Protein AF-A0A7Y0TW09-F1 (afdb_monomer_lite)

Structure (mmCIF, N/CA/C/O backbone):
data_AF-A0A7Y0TW09-F1
#
_entry.id   AF-A0A7Y0TW09-F1
#
loop_
_atom_site.group_PDB
_atom_site.id
_atom_site.type_symbol
_atom_site.label_atom_id
_atom_site.label_alt_id
_atom_site.label_comp_id
_atom_site.label_asym_id
_atom_site.label_entity_id
_atom_site.label_seq_id
_atom_site.pdbx_PDB_ins_code
_atom_site.Cartn_x
_atom_site.Cartn_y
_atom_site.Cartn_z
_atom_site.occupancy
_atom_site.B_iso_or_equiv
_atom_site.auth_seq_id
_atom_site.auth_comp_id
_atom_site.auth_asym_id
_atom_site.auth_atom_id
_atom_site.pdbx_PDB_model_num
ATOM 1 N N . MET A 1 1 ? -24.106 -7.969 17.086 1.00 49.28 1 MET A N 1
ATOM 2 C CA . MET A 1 1 ? -24.224 -6.976 16.002 1.00 49.28 1 MET A CA 1
ATOM 3 C C . MET A 1 1 ? -24.997 -5.804 16.573 1.00 49.28 1 MET A C 1
ATOM 5 O O . MET A 1 1 ? -26.106 -6.026 17.045 1.00 49.28 1 MET A O 1
ATOM 9 N N . LEU A 1 2 ? -24.386 -4.623 16.645 1.00 52.84 2 LEU A N 1
ATOM 10 C CA . LEU A 1 2 ? -25.123 -3.392 16.942 1.00 52.84 2 LEU A CA 1
ATOM 11 C C . LEU A 1 2 ? -25.991 -3.046 15.721 1.00 52.84 2 LEU A C 1
ATOM 13 O O . LEU A 1 2 ? -25.614 -3.373 14.595 1.00 52.84 2 LEU A O 1
ATOM 17 N N . SER A 1 3 ? -27.160 -2.446 15.947 1.00 52.66 3 SER A N 1
ATOM 18 C CA . SER A 1 3 ? -28.027 -1.941 14.873 1.00 52.66 3 SER A CA 1
ATOM 19 C C . SER A 1 3 ? -27.279 -0.916 13.999 1.00 52.66 3 SER A C 1
ATOM 21 O O . SER A 1 3 ? -26.364 -0.268 14.510 1.00 52.66 3 SER A O 1
ATOM 23 N N . PRO A 1 4 ? -27.637 -0.752 12.709 1.00 52.81 4 PRO A N 1
ATOM 24 C CA . PRO A 1 4 ? -27.041 0.278 11.853 1.00 52.81 4 PRO A CA 1
ATOM 25 C C . PRO A 1 4 ? -27.193 1.670 12.487 1.00 52.81 4 PRO A C 1
ATOM 27 O O . PRO A 1 4 ? -28.296 2.019 12.916 1.00 52.81 4 PRO A O 1
ATOM 30 N N . SER A 1 5 ? -26.099 2.434 12.567 1.00 48.62 5 SER A N 1
ATOM 31 C CA . SER A 1 5 ? -26.102 3.784 13.139 1.00 48.62 5 SER A CA 1
ATOM 32 C C . SER A 1 5 ? -26.687 4.815 12.187 1.00 48.62 5 SER A C 1
ATOM 34 O O . SER A 1 5 ? -26.515 4.753 10.967 1.00 48.62 5 SER A O 1
ATOM 36 N N . SER A 1 6 ? -27.327 5.824 12.771 1.00 56.00 6 SER A N 1
ATOM 37 C CA . SER A 1 6 ? -27.447 7.135 12.139 1.00 56.00 6 SER A CA 1
ATOM 38 C C . SER A 1 6 ? -26.148 7.918 12.378 1.00 56.00 6 SER A C 1
ATOM 40 O O . SER A 1 6 ? -25.557 7.787 13.446 1.00 56.00 6 SER A O 1
ATOM 42 N N . PRO A 1 7 ? -25.703 8.786 11.452 1.00 51.41 7 PRO A N 1
ATOM 43 C CA . PRO A 1 7 ? -24.450 9.547 11.585 1.00 51.41 7 PRO A CA 1
ATOM 44 C C . PRO A 1 7 ? -24.389 10.500 12.798 1.00 51.41 7 PRO A C 1
ATOM 46 O O . PRO A 1 7 ? -23.369 11.133 13.016 1.00 51.41 7 PRO A O 1
ATOM 49 N N . GLN A 1 8 ? -25.463 10.615 13.588 1.00 55.97 8 GLN A N 1
ATOM 50 C CA . GLN A 1 8 ? -25.519 11.388 14.837 1.00 55.97 8 GLN A CA 1
ATOM 51 C C . GLN A 1 8 ? -25.345 10.529 16.099 1.00 55.97 8 GLN A C 1
ATOM 53 O O . GLN A 1 8 ? -25.363 11.065 17.207 1.00 55.97 8 GLN A O 1
ATOM 58 N N . ASP A 1 9 ? -25.201 9.211 15.958 1.00 76.06 9 ASP A N 1
ATOM 59 C CA . ASP A 1 9 ? -25.104 8.318 17.104 1.00 76.06 9 ASP A CA 1
ATOM 60 C C . ASP A 1 9 ? -23.695 8.379 17.708 1.00 76.06 9 ASP A C 1
ATOM 62 O O . ASP A 1 9 ? -22.678 8.185 17.033 1.00 76.06 9 ASP A O 1
ATOM 66 N N . SER A 1 10 ? -23.638 8.672 19.007 1.00 87.81 10 SER A N 1
ATOM 67 C CA . SER A 1 10 ? -22.388 8.731 19.758 1.00 87.81 10 SER A CA 1
ATOM 68 C C . SER A 1 10 ? -21.957 7.341 20.216 1.00 87.81 10 SER A C 1
ATOM 70 O O . SER A 1 10 ? -22.768 6.593 20.764 1.00 87.81 10 SER A O 1
ATOM 72 N N . LEU A 1 11 ? -20.670 7.035 20.088 1.00 92.00 11 LEU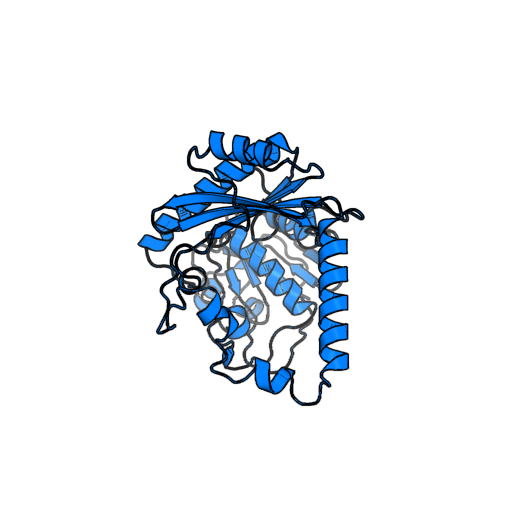 A N 1
ATOM 73 C CA . LEU A 1 11 ? -20.046 5.835 20.624 1.00 92.00 11 LEU A CA 1
ATOM 74 C C . LEU A 1 11 ? -19.258 6.187 21.891 1.00 92.00 11 LEU A C 1
ATOM 76 O O . LEU A 1 11 ? -18.238 6.881 21.846 1.00 92.00 11 LEU A O 1
ATOM 80 N N . ASP A 1 12 ? -19.756 5.722 23.035 1.00 93.12 12 ASP A N 1
ATOM 81 C CA . ASP A 1 12 ? -19.104 5.898 24.330 1.00 93.12 12 ASP A CA 1
ATOM 82 C C . ASP A 1 12 ? -18.015 4.844 24.587 1.00 93.12 12 ASP A C 1
ATOM 84 O O . ASP A 1 12 ? -17.809 3.904 23.815 1.00 93.12 12 ASP A O 1
ATOM 88 N N . LEU A 1 13 ? -17.279 5.016 25.689 1.00 92.69 13 LEU A N 1
ATOM 89 C CA . LEU A 1 13 ? -16.171 4.133 26.038 1.00 92.69 13 LEU A CA 1
ATOM 90 C C . LEU A 1 13 ? -16.629 2.686 26.252 1.00 92.69 13 LEU A C 1
ATOM 92 O O . LEU A 1 13 ? -15.949 1.765 25.799 1.00 92.69 13 LEU A O 1
ATOM 96 N N . GLU A 1 14 ? -17.742 2.475 26.956 1.00 92.12 14 GLU A N 1
ATOM 97 C CA . GLU A 1 14 ? -18.232 1.137 27.295 1.00 92.12 14 GLU A CA 1
ATOM 98 C C . GLU A 1 14 ? -18.629 0.365 26.032 1.00 92.12 14 GLU A C 1
ATOM 100 O O . GLU A 1 14 ? -18.216 -0.783 25.858 1.00 92.12 14 GLU A O 1
ATOM 105 N N . THR A 1 15 ? -19.324 1.027 25.104 1.00 91.06 15 THR A N 1
ATOM 106 C CA . THR A 1 15 ? -19.756 0.435 23.834 1.00 91.06 15 THR A CA 1
ATOM 107 C C . THR A 1 15 ? -18.590 0.240 22.867 1.00 91.06 15 THR A C 1
ATOM 109 O O . THR A 1 15 ? -18.558 -0.764 22.163 1.00 91.06 15 THR A O 1
ATOM 112 N N . ALA A 1 16 ? -17.607 1.147 22.837 1.00 91.88 16 ALA A N 1
ATOM 113 C CA . ALA A 1 16 ? -16.424 1.041 21.977 1.00 91.88 16 ALA A CA 1
ATOM 114 C C . ALA A 1 16 ? -15.446 -0.060 22.426 1.00 91.88 16 ALA A C 1
ATOM 116 O O . ALA A 1 16 ? -14.852 -0.760 21.602 1.00 91.88 16 ALA A O 1
ATOM 117 N N . SER A 1 17 ? -15.268 -0.219 23.742 1.00 91.62 17 SER A N 1
ATOM 118 C CA . SER A 1 17 ? -14.234 -1.064 24.355 1.00 91.62 17 SER A CA 1
ATOM 119 C C . SER A 1 17 ? -14.199 -2.536 23.910 1.00 91.62 17 SER A C 1
ATOM 121 O O . SER A 1 17 ? -13.093 -3.068 23.779 1.00 91.62 17 SER A O 1
ATOM 123 N N . PRO A 1 18 ? -15.310 -3.237 23.640 1.00 92.88 18 PRO A N 1
ATOM 124 C CA . PRO A 1 18 ? -15.242 -4.630 23.199 1.00 92.88 18 PRO A CA 1
ATOM 125 C C . PRO A 1 18 ? -14.874 -4.815 21.717 1.00 92.88 18 PRO A C 1
ATOM 127 O O . PRO A 1 18 ? -14.579 -5.942 21.324 1.00 92.88 18 PRO A O 1
ATOM 130 N N . PHE A 1 19 ? -14.868 -3.763 20.889 1.00 94.00 19 PHE A N 1
ATOM 131 C CA . PHE A 1 19 ? -14.740 -3.906 19.433 1.00 94.00 19 PHE A CA 1
ATOM 132 C C . PHE A 1 19 ? -13.385 -3.491 18.856 1.00 94.00 19 PHE A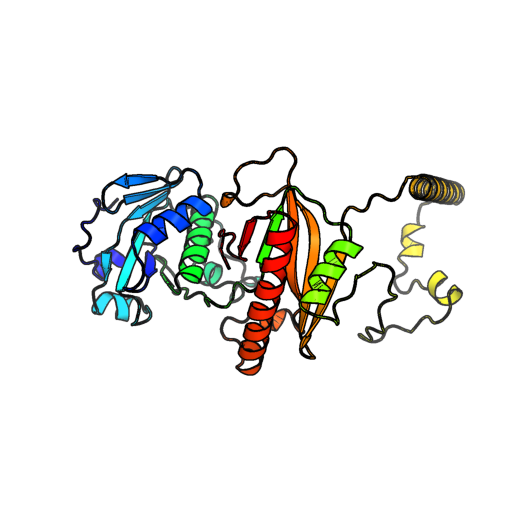 C 1
ATOM 134 O O . PHE A 1 19 ? -12.626 -2.712 19.432 1.00 94.00 19 PHE A O 1
ATOM 141 N N . HIS A 1 20 ? -13.100 -4.007 17.663 1.00 96.69 20 HIS A N 1
ATOM 142 C CA . HIS A 1 20 ? -12.100 -3.447 16.762 1.00 96.69 20 HIS A CA 1
ATOM 143 C C . HIS A 1 20 ? -12.673 -2.191 16.097 1.00 96.69 20 HIS A C 1
ATOM 145 O O . HIS A 1 20 ? -13.831 -2.193 15.689 1.00 96.69 20 HIS A O 1
ATOM 151 N N . LEU A 1 21 ? -11.886 -1.124 16.007 1.00 97.81 21 LEU A N 1
ATOM 152 C CA . LEU A 1 21 ? -12.297 0.175 15.488 1.00 97.81 21 LEU A CA 1
ATOM 153 C C . LEU A 1 21 ? -11.294 0.650 14.438 1.00 97.81 21 LEU A C 1
ATOM 155 O O . LEU A 1 21 ? -10.088 0.643 14.695 1.00 97.81 21 LEU A O 1
ATOM 159 N N . LEU A 1 22 ? -11.814 1.118 13.307 1.00 98.31 22 LEU A N 1
ATOM 160 C CA . LEU A 1 22 ? -11.131 2.037 12.402 1.00 98.31 22 LEU A CA 1
ATOM 161 C C . LEU A 1 22 ? -11.561 3.451 12.787 1.00 98.31 22 LEU A C 1
ATOM 163 O O . LEU A 1 22 ? -12.753 3.739 12.799 1.00 98.31 22 LEU A O 1
ATOM 167 N N . VAL A 1 23 ? -10.614 4.316 13.132 1.00 98.12 23 VAL A N 1
ATOM 168 C CA . VAL A 1 23 ? -10.892 5.676 13.601 1.00 98.12 23 VAL A CA 1
ATOM 169 C C . VAL A 1 23 ? -10.270 6.685 12.643 1.00 98.12 23 VAL A C 1
ATOM 171 O O . VAL A 1 23 ? -9.104 6.539 12.279 1.00 98.12 23 VAL A O 1
ATOM 174 N N . VAL A 1 24 ? -11.042 7.690 12.239 1.00 97.94 24 VAL A N 1
ATOM 175 C CA . VAL A 1 24 ? -10.687 8.674 11.206 1.00 97.94 24 VAL A CA 1
ATOM 176 C C . VAL A 1 24 ? -10.986 10.108 11.664 1.00 97.94 24 VAL A C 1
ATOM 178 O O . VAL A 1 24 ? -11.678 10.321 12.668 1.00 97.94 24 VAL A O 1
ATOM 181 N N . GLY A 1 25 ? -10.403 11.082 10.962 1.00 96.69 25 GLY A N 1
ATOM 182 C CA . GLY A 1 25 ? -10.652 12.509 11.170 1.00 96.69 25 GLY A CA 1
ATOM 183 C C . GLY A 1 25 ? -12.044 12.944 10.708 1.00 96.69 25 GLY A C 1
ATOM 184 O O . GLY A 1 25 ? -12.803 12.154 10.143 1.00 96.69 25 GLY A O 1
ATOM 185 N N . ASP A 1 26 ? -12.386 14.200 10.981 1.00 94.56 26 ASP A N 1
ATOM 186 C CA . ASP A 1 26 ? -13.637 14.839 10.553 1.00 94.56 26 ASP A CA 1
ATOM 187 C C . ASP A 1 26 ? -13.650 15.235 9.069 1.00 94.56 26 ASP A C 1
ATOM 189 O O . ASP A 1 26 ? -14.703 15.530 8.504 1.00 94.56 26 ASP A O 1
ATOM 193 N N . ASP A 1 27 ? -12.483 15.203 8.437 1.00 95.00 27 ASP A N 1
ATOM 194 C CA . ASP A 1 27 ? -12.258 15.437 7.019 1.00 95.00 27 ASP A CA 1
ATOM 195 C C . ASP A 1 27 ? -12.599 14.230 6.136 1.00 95.00 27 ASP A C 1
ATOM 197 O O . ASP A 1 27 ? -12.766 14.401 4.929 1.00 95.00 27 ASP A O 1
ATOM 201 N N . VAL A 1 28 ? -12.746 13.037 6.723 1.00 96.12 28 VAL A N 1
ATOM 202 C CA . VAL A 1 28 ? -13.009 11.794 5.988 1.00 96.12 28 VAL A CA 1
ATOM 203 C C . VAL A 1 28 ? -14.503 11.579 5.776 1.00 96.12 28 VAL A C 1
ATOM 205 O O . VAL A 1 28 ? -15.274 11.376 6.720 1.00 96.12 28 VAL A O 1
ATOM 208 N N . LEU A 1 29 ? -14.908 11.528 4.510 1.00 93.19 29 LEU A N 1
ATOM 209 C CA . LEU A 1 29 ? -16.286 11.258 4.122 1.00 93.19 29 LEU A CA 1
ATOM 210 C C . LEU A 1 29 ? -16.593 9.746 4.128 1.00 93.19 29 LEU A C 1
ATOM 212 O O . LEU A 1 29 ? -15.731 8.930 3.789 1.00 93.19 29 LEU A O 1
ATOM 216 N N . PRO A 1 30 ? -17.833 9.325 4.452 1.00 92.25 30 PRO A N 1
ATOM 217 C CA . PRO A 1 30 ? -18.228 7.915 4.383 1.00 92.25 30 PRO A CA 1
ATOM 218 C C . PRO A 1 30 ? -18.017 7.277 3.004 1.00 92.25 30 PRO A C 1
ATOM 220 O O . PRO A 1 30 ? -17.708 6.091 2.914 1.00 92.25 30 PRO A O 1
ATOM 223 N N . GLU A 1 31 ? -18.147 8.053 1.930 1.00 92.75 31 GLU A N 1
ATOM 224 C CA . GLU A 1 31 ? -17.915 7.592 0.562 1.00 92.75 31 GLU A CA 1
ATOM 225 C C . GLU A 1 31 ? -16.446 7.211 0.315 1.00 92.75 31 GLU A C 1
ATOM 227 O O . GLU A 1 31 ? -16.172 6.310 -0.475 1.00 92.75 31 GLU A O 1
ATOM 232 N N . GLU A 1 32 ? -15.490 7.838 1.006 1.00 95.38 32 GLU A N 1
ATOM 233 C CA . GLU A 1 32 ? -14.071 7.476 0.898 1.00 95.38 32 GLU A CA 1
ATOM 234 C C . GLU A 1 32 ? -13.802 6.096 1.508 1.00 95.38 32 GLU A C 1
ATOM 236 O O . GLU A 1 32 ? -13.029 5.314 0.954 1.00 95.38 32 GLU A O 1
ATOM 241 N N . ILE A 1 33 ? -14.496 5.753 2.599 1.00 96.50 33 ILE A N 1
ATOM 242 C CA . ILE A 1 33 ? -14.454 4.410 3.196 1.00 96.50 33 ILE A CA 1
ATOM 243 C C . ILE A 1 33 ? -14.972 3.371 2.201 1.00 96.50 33 ILE A C 1
ATOM 245 O O . ILE A 1 33 ? -14.349 2.320 2.045 1.00 96.50 33 ILE A O 1
ATOM 249 N N . ASP A 1 34 ? -16.066 3.676 1.501 1.00 95.12 34 ASP A N 1
ATOM 250 C CA . ASP A 1 34 ? -16.652 2.787 0.492 1.00 95.12 34 ASP A CA 1
ATOM 251 C C . ASP A 1 34 ? -15.696 2.570 -0.683 1.00 95.12 34 ASP A C 1
ATOM 253 O O . ASP A 1 34 ? -15.478 1.434 -1.105 1.00 95.12 34 ASP A O 1
ATOM 257 N N . ILE A 1 35 ? -15.080 3.647 -1.182 1.00 95.31 35 ILE A N 1
ATOM 258 C CA . ILE A 1 35 ? -14.122 3.592 -2.293 1.00 95.31 35 ILE A CA 1
ATOM 259 C C . ILE A 1 35 ? -12.905 2.743 -1.920 1.00 95.31 35 ILE A C 1
ATOM 261 O O . ILE A 1 35 ? -12.479 1.907 -2.717 1.00 95.31 35 ILE A O 1
ATOM 265 N N . LEU A 1 36 ? -12.337 2.932 -0.727 1.00 96.81 36 LEU A N 1
ATOM 266 C CA . LEU A 1 36 ? -11.177 2.155 -0.288 1.00 96.81 36 LEU A CA 1
ATOM 267 C C . LEU A 1 36 ? -11.551 0.689 -0.025 1.00 96.81 36 LEU A C 1
ATOM 269 O O . LEU A 1 36 ? -10.811 -0.213 -0.417 1.00 96.81 36 LEU A O 1
ATOM 273 N N . ALA A 1 37 ? -12.712 0.429 0.581 1.00 97.19 37 ALA A N 1
ATOM 274 C CA . ALA A 1 37 ? -13.189 -0.932 0.804 1.00 97.19 37 ALA A CA 1
ATOM 275 C C . ALA A 1 37 ? -13.401 -1.690 -0.515 1.00 97.19 37 ALA A C 1
ATOM 277 O O . ALA A 1 37 ? -12.978 -2.838 -0.609 1.00 97.19 37 ALA A O 1
ATOM 278 N N . ALA A 1 38 ? -13.960 -1.047 -1.545 1.00 95.88 38 ALA A N 1
ATOM 279 C CA . ALA A 1 38 ? -14.165 -1.648 -2.867 1.00 95.88 38 ALA A CA 1
ATOM 280 C C . ALA A 1 38 ? -12.863 -2.024 -3.585 1.00 95.88 38 ALA A C 1
ATOM 282 O O . ALA A 1 38 ? -12.854 -2.934 -4.411 1.00 95.88 38 ALA A O 1
ATOM 283 N N . GLN A 1 39 ? -11.755 -1.360 -3.259 1.00 96.12 39 GLN A N 1
ATOM 284 C CA . GLN A 1 39 ? -10.447 -1.667 -3.837 1.00 96.12 39 GLN A CA 1
ATOM 285 C C . GLN A 1 39 ? -9.738 -2.836 -3.145 1.00 96.12 39 GLN A C 1
ATOM 287 O O . GLN A 1 39 ? -8.984 -3.559 -3.793 1.00 96.12 39 GLN A O 1
ATOM 292 N N . ILE A 1 40 ? -9.997 -3.049 -1.851 1.00 96.44 40 ILE A N 1
ATOM 293 C CA . ILE A 1 40 ? -9.475 -4.207 -1.108 1.00 96.44 40 ILE A CA 1
ATOM 294 C C . ILE A 1 40 ? -10.372 -5.430 -1.338 1.00 96.44 40 ILE A C 1
ATOM 296 O O . ILE A 1 40 ? -9.884 -6.526 -1.605 1.00 96.44 40 ILE A O 1
ATOM 300 N N . TRP A 1 41 ? -11.688 -5.230 -1.259 1.00 96.50 41 TRP A N 1
ATOM 301 C CA . TRP A 1 41 ? -12.720 -6.247 -1.418 1.00 96.50 41 TRP A CA 1
ATOM 302 C C . TRP A 1 41 ? -13.675 -5.844 -2.552 1.00 96.50 41 TRP A C 1
ATOM 304 O O . TRP A 1 41 ? -14.647 -5.118 -2.314 1.00 96.50 41 TRP A O 1
ATOM 314 N N . PRO A 1 42 ? -13.449 -6.328 -3.789 1.00 93.56 42 PRO A N 1
ATOM 315 C CA . PRO A 1 42 ? -14.270 -5.979 -4.956 1.00 93.56 42 PRO A CA 1
ATOM 316 C C . PRO A 1 42 ? -15.766 -6.305 -4.820 1.00 93.56 42 PRO A C 1
ATOM 318 O O . PRO A 1 42 ? -16.601 -5.723 -5.505 1.00 93.56 42 PRO A O 1
ATOM 321 N N . GLN A 1 43 ? -16.108 -7.248 -3.942 1.00 92.81 43 GLN A N 1
ATOM 322 C CA . GLN A 1 43 ? -17.469 -7.659 -3.596 1.00 92.81 43 GLN A CA 1
ATOM 323 C C . GLN A 1 43 ? -18.117 -6.816 -2.489 1.00 92.81 43 GLN A C 1
ATOM 325 O O . GLN A 1 43 ? -19.259 -7.094 -2.118 1.00 92.81 43 GLN A O 1
ATOM 330 N N . SER A 1 44 ? -17.390 -5.854 -1.915 1.00 96.12 44 SER A N 1
ATOM 331 C CA . SER A 1 44 ? -17.922 -5.012 -0.849 1.00 96.12 44 SER A CA 1
ATOM 332 C C . SER A 1 44 ? -19.137 -4.230 -1.335 1.00 96.12 44 SER A C 1
ATOM 334 O O . SER A 1 44 ? -19.245 -3.834 -2.499 1.00 96.12 44 SER A O 1
ATOM 336 N N . ASN A 1 45 ? -20.100 -4.049 -0.440 1.00 94.50 45 ASN A N 1
ATOM 337 C CA . ASN A 1 45 ? -21.358 -3.416 -0.785 1.00 94.50 45 ASN A CA 1
ATOM 338 C C . ASN A 1 45 ? -21.984 -2.727 0.424 1.00 94.50 45 ASN A C 1
ATOM 340 O O . ASN A 1 45 ? -21.993 -3.243 1.546 1.00 94.50 45 ASN A O 1
ATOM 344 N N . ARG A 1 46 ? -22.592 -1.567 0.183 1.00 93.56 46 ARG A N 1
ATOM 345 C CA . ARG A 1 46 ? -23.354 -0.853 1.202 1.00 93.56 46 ARG A CA 1
ATOM 346 C C . ARG A 1 46 ? -24.709 -1.529 1.398 1.00 93.56 46 ARG A C 1
ATOM 348 O O . ARG A 1 46 ? -25.640 -1.344 0.618 1.00 93.56 46 ARG A O 1
ATOM 355 N N . ALA A 1 47 ? -24.815 -2.312 2.468 1.00 90.56 47 ALA A N 1
ATOM 356 C CA . ALA A 1 47 ? -26.026 -3.052 2.817 1.00 90.56 47 ALA A CA 1
ATOM 357 C C . ALA A 1 47 ? -27.095 -2.174 3.501 1.00 90.56 47 ALA A C 1
ATOM 359 O O . ALA A 1 47 ? -28.262 -2.559 3.569 1.00 90.56 47 ALA A O 1
ATOM 360 N N . GLY A 1 48 ? -26.723 -0.991 4.003 1.00 86.44 48 GLY A N 1
ATOM 361 C CA . GLY A 1 48 ? -27.661 -0.038 4.593 1.00 86.44 48 GLY A CA 1
ATOM 362 C C . GLY A 1 48 ? -27.013 1.273 5.037 1.00 86.44 48 GLY A C 1
ATOM 363 O O . GLY A 1 48 ? -25.814 1.504 4.844 1.00 86.44 48 GLY A O 1
ATOM 364 N N . LEU A 1 49 ? -27.820 2.141 5.658 1.00 85.31 49 LEU A N 1
ATOM 365 C CA . LEU A 1 49 ? -27.313 3.351 6.308 1.00 85.31 49 LEU A CA 1
ATOM 366 C C . LEU A 1 49 ? -26.320 2.951 7.396 1.00 85.31 49 LEU A C 1
ATOM 368 O O . LEU A 1 49 ? -26.632 2.136 8.259 1.00 85.31 49 LEU A O 1
ATOM 372 N N . GLY A 1 50 ? -25.106 3.475 7.285 1.00 87.38 50 GLY A N 1
ATOM 373 C CA . GLY A 1 50 ? -24.026 3.195 8.218 1.00 87.38 50 GLY A CA 1
ATOM 374 C C . GLY A 1 50 ? -23.599 1.727 8.333 1.00 87.38 50 GLY A C 1
ATOM 375 O O . GLY A 1 50 ? -22.958 1.371 9.314 1.00 87.38 50 GLY A O 1
ATOM 376 N N . LEU A 1 51 ? -23.945 0.871 7.362 1.00 94.12 51 LEU A N 1
ATOM 377 C CA . LEU A 1 51 ? -23.533 -0.534 7.308 1.00 94.12 51 LEU A CA 1
ATOM 378 C C . LEU A 1 51 ? -22.898 -0.840 5.949 1.00 94.12 51 LEU A C 1
ATOM 380 O O . LEU A 1 51 ? -23.581 -0.854 4.920 1.00 94.12 51 LEU A O 1
ATOM 384 N N . LEU A 1 52 ? -21.600 -1.121 5.973 1.00 96.50 52 LEU A N 1
ATOM 385 C CA . LEU A 1 52 ? -20.813 -1.541 4.820 1.00 96.50 52 LEU A CA 1
ATOM 386 C C . LEU A 1 52 ? -20.392 -2.999 5.015 1.00 96.50 52 LEU A C 1
ATOM 388 O O . LEU A 1 52 ? -19.714 -3.331 5.985 1.00 96.50 52 LEU A O 1
ATOM 392 N N . GLU A 1 53 ? -20.804 -3.875 4.107 1.00 97.44 53 GLU A N 1
ATOM 393 C CA . GLU A 1 53 ? -20.278 -5.236 4.031 1.00 97.44 53 GLU A CA 1
ATOM 394 C C . GLU A 1 53 ? -18.952 -5.193 3.279 1.00 97.44 53 GLU A C 1
ATOM 396 O O . GLU A 1 53 ? -18.908 -4.747 2.136 1.00 97.44 53 GLU A O 1
ATOM 401 N N . LEU A 1 54 ? -17.871 -5.627 3.929 1.00 97.12 54 LEU A N 1
ATOM 402 C CA . LEU A 1 54 ? -16.548 -5.706 3.308 1.00 97.12 54 LEU A CA 1
ATOM 403 C C . LEU A 1 54 ? -16.461 -6.973 2.457 1.00 97.12 54 LEU A C 1
ATOM 405 O O . LEU A 1 54 ? -16.156 -6.946 1.274 1.00 97.12 54 LEU A O 1
ATOM 409 N N . THR A 1 55 ? -16.785 -8.101 3.077 1.00 96.12 55 THR A N 1
ATOM 410 C CA . THR A 1 55 ? -16.834 -9.424 2.463 1.00 96.12 55 THR A CA 1
ATOM 411 C C . THR A 1 55 ? -17.782 -10.300 3.280 1.00 96.12 55 THR A C 1
ATOM 413 O O . THR A 1 55 ? -18.240 -9.897 4.351 1.00 96.12 55 THR A O 1
ATOM 416 N N . SER A 1 56 ? -18.069 -11.512 2.809 1.00 94.31 56 SER A N 1
ATOM 417 C CA . SER A 1 56 ? -18.959 -12.445 3.502 1.00 94.31 56 SER A CA 1
ATOM 418 C C . SER A 1 56 ? -18.491 -12.690 4.942 1.00 94.31 56 SER A C 1
ATOM 420 O O . SER A 1 56 ? -17.485 -13.361 5.175 1.00 94.31 56 SER A O 1
ATOM 422 N N . GLY A 1 57 ? -19.256 -12.185 5.914 1.00 94.31 57 GLY A N 1
ATOM 423 C CA . GLY A 1 57 ? -18.966 -12.329 7.342 1.00 94.31 57 GLY A CA 1
ATOM 424 C C . GLY A 1 57 ? -18.125 -11.207 7.959 1.00 94.31 57 GLY A C 1
ATOM 425 O O . GLY A 1 57 ? -17.793 -11.316 9.137 1.00 94.31 57 GLY A O 1
ATOM 426 N N . ALA A 1 58 ? -17.809 -10.137 7.225 1.00 97.44 58 ALA A N 1
ATOM 427 C CA . ALA A 1 58 ? -17.088 -8.977 7.744 1.00 97.44 58 ALA A CA 1
ATOM 428 C C . ALA A 1 58 ? -17.771 -7.655 7.364 1.00 97.44 58 ALA A C 1
ATOM 430 O O . ALA A 1 58 ? -18.084 -7.414 6.199 1.00 97.44 58 ALA A O 1
ATOM 431 N N . TYR A 1 59 ? -17.964 -6.775 8.349 1.00 97.31 59 TYR A N 1
ATOM 432 C CA . TYR A 1 59 ? -18.728 -5.533 8.195 1.00 97.31 59 TYR A CA 1
ATOM 433 C C . TYR A 1 59 ? -18.047 -4.357 8.897 1.00 97.31 59 TYR A C 1
ATOM 435 O O . TYR A 1 59 ? -17.442 -4.532 9.957 1.00 97.31 59 TYR A O 1
ATOM 443 N N . LEU A 1 60 ? -18.228 -3.152 8.359 1.00 97.25 60 LEU A N 1
ATOM 444 C CA . LEU A 1 60 ? -18.022 -1.893 9.070 1.00 97.25 60 LEU A CA 1
ATOM 445 C C . LEU A 1 60 ? -19.376 -1.283 9.422 1.00 97.25 60 LEU A C 1
ATOM 447 O O . LEU A 1 60 ? -20.249 -1.167 8.558 1.00 97.25 60 LEU A O 1
ATOM 451 N N . THR A 1 61 ? -19.539 -0.858 10.676 1.00 95.19 61 THR A N 1
ATOM 452 C CA . THR A 1 61 ? -20.674 -0.015 11.072 1.00 95.19 61 THR A CA 1
ATOM 453 C C . THR A 1 61 ? -20.210 1.356 11.531 1.00 95.19 61 THR A C 1
ATOM 455 O O . THR A 1 61 ? -19.302 1.461 12.352 1.00 95.19 61 THR A O 1
ATOM 458 N N . GLY A 1 62 ? -20.822 2.410 11.006 1.00 92.44 62 GLY A N 1
ATOM 459 C CA . GLY A 1 62 ? -20.434 3.797 11.253 1.00 92.44 62 GLY A CA 1
ATOM 460 C C . GLY A 1 62 ? -20.793 4.714 10.078 1.00 92.44 62 GLY A C 1
ATOM 461 O O . GLY A 1 62 ? -21.371 4.248 9.098 1.00 92.44 62 GLY A O 1
ATOM 462 N N . PRO A 1 63 ? -20.444 6.004 10.136 1.00 94.56 63 PRO A N 1
ATOM 463 C CA . PRO A 1 63 ? -19.604 6.612 11.164 1.00 94.56 63 PRO A CA 1
ATOM 464 C C . PRO A 1 63 ? -20.337 6.759 12.504 1.00 94.56 63 PRO A C 1
ATOM 466 O O . PRO A 1 63 ? -21.539 7.016 12.539 1.00 94.56 63 PRO A O 1
ATOM 469 N N . TRP A 1 64 ? -19.605 6.588 13.603 1.00 94.81 64 TRP A N 1
ATOM 470 C CA . TRP A 1 64 ? -20.051 6.918 14.957 1.00 94.81 64 TRP A CA 1
ATOM 471 C C . TRP A 1 64 ? -19.202 8.058 15.513 1.00 94.81 64 TRP A C 1
ATOM 473 O O . TRP A 1 64 ? -17.974 7.986 15.434 1.00 94.81 64 TRP A O 1
ATOM 483 N N . HIS A 1 65 ? -19.820 9.069 16.122 1.00 95.69 65 HIS A N 1
ATOM 484 C CA . HIS A 1 65 ? -19.065 10.126 16.803 1.00 95.69 65 HIS A CA 1
ATOM 485 C C . HIS A 1 65 ? -18.489 9.598 18.117 1.00 95.69 65 HIS A C 1
ATOM 487 O O . HIS A 1 65 ? -19.235 9.144 18.986 1.00 95.69 65 HIS A O 1
ATOM 493 N N . LEU A 1 66 ? -17.175 9.679 18.309 1.00 95.50 66 LEU A N 1
ATOM 494 C CA . LEU A 1 66 ? -16.556 9.296 19.575 1.00 95.50 66 LEU A CA 1
ATOM 495 C C . LEU A 1 66 ? -16.771 10.369 20.641 1.00 95.50 66 LEU A C 1
ATOM 497 O O . LEU A 1 66 ? -16.577 11.562 20.409 1.00 95.50 66 LEU A O 1
ATOM 501 N N . THR A 1 67 ? -17.110 9.946 21.859 1.00 95.31 67 THR A N 1
ATOM 502 C CA . THR A 1 67 ? -17.131 10.886 22.984 1.00 95.31 67 THR A CA 1
ATOM 503 C C . THR A 1 67 ? -15.702 11.318 23.354 1.00 95.31 67 THR A C 1
ATOM 505 O O . THR A 1 67 ? -14.765 10.522 23.239 1.00 95.31 67 THR A O 1
ATOM 508 N N . PRO A 1 68 ? -15.497 12.543 23.881 1.00 94.75 68 PRO A N 1
ATOM 509 C CA . PRO A 1 68 ? -14.173 12.984 24.332 1.00 94.75 68 PRO A CA 1
ATOM 510 C C . PRO A 1 68 ? -13.546 12.051 25.378 1.00 94.75 68 PRO A C 1
ATOM 512 O O . PRO A 1 68 ? -12.332 11.851 25.400 1.00 94.75 68 PRO A O 1
ATOM 515 N N . GLU A 1 69 ? -14.377 11.446 26.234 1.00 95.12 69 GLU A N 1
ATOM 516 C CA . GLU A 1 69 ? -13.932 10.432 27.189 1.00 95.12 69 GLU A CA 1
ATOM 517 C C . GLU A 1 69 ? -13.403 9.181 26.480 1.00 95.12 69 GLU A C 1
ATOM 519 O O . GLU A 1 69 ? -12.323 8.704 26.835 1.00 95.12 69 GLU A O 1
ATOM 524 N N . ALA A 1 70 ? -14.118 8.678 25.466 1.00 95.44 70 ALA A N 1
ATOM 525 C CA . ALA A 1 70 ? -13.686 7.525 24.686 1.00 95.44 70 ALA A CA 1
ATOM 526 C C . ALA A 1 70 ? -12.347 7.796 23.986 1.00 95.44 70 ALA A C 1
ATOM 528 O O . ALA A 1 70 ? -11.434 6.987 24.125 1.00 95.44 70 ALA A O 1
ATOM 529 N N . ILE A 1 71 ? -12.178 8.953 23.332 1.00 95.69 71 ILE A N 1
ATOM 530 C CA . ILE A 1 71 ? -10.918 9.333 22.660 1.00 95.69 71 ILE A CA 1
ATOM 531 C C . ILE A 1 71 ? -9.735 9.243 23.634 1.00 95.69 71 ILE A C 1
ATOM 533 O O . ILE A 1 71 ? -8.756 8.538 23.378 1.00 95.69 71 ILE A O 1
ATOM 537 N N . VAL A 1 72 ? -9.848 9.897 24.794 1.00 95.50 72 VAL A N 1
ATOM 538 C CA . VAL A 1 72 ? -8.768 9.947 25.791 1.00 95.50 72 VAL A CA 1
ATOM 539 C C . VAL A 1 72 ? -8.503 8.574 26.411 1.00 95.50 72 VAL A C 1
ATOM 541 O O . VAL A 1 72 ? -7.347 8.177 26.563 1.00 95.50 72 VAL A O 1
ATOM 544 N N . LYS A 1 73 ? -9.551 7.835 26.790 1.00 94.88 73 LYS A N 1
ATOM 545 C CA . LYS A 1 73 ? -9.423 6.556 27.508 1.00 94.88 73 LYS A CA 1
ATOM 546 C C . LYS A 1 73 ? -8.999 5.399 26.608 1.00 94.88 73 LYS A C 1
ATOM 548 O O . LYS A 1 73 ? -8.330 4.491 27.094 1.00 94.88 73 LYS A O 1
ATOM 553 N N . LEU A 1 74 ? -9.338 5.447 25.321 1.00 93.56 74 LEU A N 1
ATOM 554 C CA . LEU A 1 74 ? -8.866 4.496 24.312 1.00 93.56 74 LEU A CA 1
ATOM 555 C C . LEU A 1 74 ? -7.456 4.834 23.801 1.00 93.56 74 LEU A C 1
ATOM 557 O O . LEU A 1 74 ? -6.868 4.035 23.077 1.00 93.56 74 LEU A O 1
ATOM 561 N N . GLY A 1 75 ? -6.901 5.988 24.191 1.00 93.88 75 GLY A N 1
ATOM 562 C CA . GLY A 1 75 ? -5.558 6.424 23.808 1.00 93.88 75 GLY A CA 1
ATOM 563 C C . GLY A 1 75 ? -5.453 6.923 22.367 1.00 93.88 75 GLY A C 1
ATOM 564 O O . GLY A 1 75 ? -4.352 6.944 21.822 1.00 93.88 75 GLY A O 1
ATOM 565 N N . LEU A 1 76 ? -6.574 7.303 21.750 1.00 96.00 76 LEU A N 1
ATOM 566 C CA . LEU A 1 76 ? -6.638 7.740 20.358 1.00 96.00 76 LEU A CA 1
ATOM 567 C C . LEU A 1 76 ? -6.033 9.147 20.183 1.00 96.00 76 LEU A C 1
ATOM 569 O O . LEU A 1 76 ? -6.129 9.981 21.090 1.00 96.00 76 LEU A O 1
ATOM 573 N N . PRO A 1 77 ? -5.414 9.447 19.025 1.00 95.38 77 PRO A N 1
ATOM 574 C CA . PRO A 1 77 ? -5.032 10.812 18.680 1.00 95.38 77 PRO A CA 1
ATOM 575 C C . PRO A 1 77 ? -6.220 11.787 18.726 1.00 95.38 77 PRO A C 1
ATOM 577 O O . PRO A 1 77 ? -7.307 11.472 18.260 1.00 95.38 77 PRO A O 1
ATOM 580 N N . LEU A 1 78 ? -5.995 12.996 19.252 1.00 94.94 78 LEU A N 1
ATOM 581 C CA . LEU A 1 78 ? -7.060 13.983 19.506 1.00 94.94 78 LEU A CA 1
ATOM 582 C C . LEU A 1 78 ? -7.687 14.600 18.246 1.00 94.94 78 LEU A C 1
ATOM 584 O O . LEU A 1 78 ? -8.694 15.286 18.363 1.00 94.94 78 LEU A O 1
ATOM 588 N N . TYR A 1 79 ? -7.068 14.415 17.079 1.00 94.56 79 TYR A N 1
ATOM 589 C CA . TYR A 1 79 ? -7.607 14.877 15.797 1.00 94.56 79 TYR A CA 1
ATOM 590 C C . TYR A 1 79 ? -8.582 13.870 15.169 1.00 94.56 79 TYR A C 1
ATOM 592 O O . TYR A 1 79 ? -9.160 14.157 14.130 1.00 94.56 79 TYR A O 1
ATOM 600 N N . LEU A 1 80 ? -8.738 12.683 15.765 1.00 96.62 80 LEU A N 1
ATOM 601 C CA . LEU A 1 80 ? -9.670 11.668 15.294 1.00 96.62 80 LEU A CA 1
ATOM 602 C C . LEU A 1 80 ? -11.010 11.813 16.016 1.00 96.62 80 LEU A C 1
ATOM 604 O O . LEU A 1 80 ? -11.043 11.895 17.245 1.00 96.62 80 LEU A O 1
ATOM 608 N N . GLU A 1 81 ? -12.103 11.791 15.257 1.00 95.38 81 GLU A N 1
ATOM 609 C CA . GLU A 1 81 ? -13.451 12.059 15.775 1.00 95.38 81 GLU A CA 1
ATOM 610 C C . GLU A 1 81 ? -14.431 10.917 15.494 1.00 95.38 81 GLU A C 1
ATOM 612 O O . GLU A 1 81 ? -15.267 10.590 16.342 1.00 95.38 81 GLU A O 1
ATOM 617 N N . PHE A 1 82 ? -14.311 10.271 14.335 1.00 96.56 82 PHE A N 1
ATOM 618 C CA . PHE A 1 82 ? -15.266 9.268 13.884 1.00 96.56 82 PHE A CA 1
ATOM 619 C C . PHE A 1 82 ? -14.697 7.859 13.978 1.00 96.56 82 PHE A C 1
ATOM 621 O O . PHE A 1 82 ? -13.548 7.613 13.619 1.00 96.56 82 PHE A O 1
ATOM 628 N N . ALA A 1 83 ? -15.522 6.910 14.414 1.00 96.88 83 ALA A N 1
ATOM 629 C CA . ALA A 1 83 ? -15.183 5.495 14.456 1.00 96.88 83 ALA A CA 1
ATOM 630 C C . ALA A 1 83 ? -16.093 4.660 13.551 1.00 96.88 83 ALA A C 1
ATOM 632 O O . ALA A 1 83 ? -17.298 4.890 13.453 1.00 96.88 83 ALA A O 1
ATOM 633 N N . TYR A 1 84 ? -15.504 3.627 12.960 1.00 97.56 84 TYR A N 1
ATOM 634 C CA . TYR A 1 84 ? -16.177 2.524 12.296 1.00 97.56 84 TYR A CA 1
ATOM 635 C C . TYR A 1 84 ? -15.878 1.245 13.073 1.00 97.56 84 TYR A C 1
ATOM 637 O O . TYR A 1 84 ? -14.720 0.862 13.250 1.00 97.56 84 TYR A O 1
ATOM 645 N N . ILE A 1 85 ? -16.925 0.581 13.554 1.00 97.31 85 ILE A N 1
ATOM 646 C CA . ILE A 1 85 ? -16.814 -0.688 14.268 1.00 97.31 85 ILE A CA 1
ATOM 647 C C . ILE A 1 85 ? -16.555 -1.791 13.248 1.00 97.31 85 ILE A C 1
ATOM 649 O O . ILE A 1 85 ? -17.377 -2.042 12.367 1.00 97.31 85 ILE A O 1
ATOM 653 N N . ILE A 1 86 ? -15.433 -2.481 13.409 1.00 97.69 86 ILE A N 1
ATOM 654 C CA . ILE A 1 86 ? -15.032 -3.615 12.586 1.00 97.69 86 ILE A CA 1
ATOM 655 C C . ILE A 1 86 ? -15.642 -4.878 13.194 1.00 97.69 86 ILE A C 1
ATOM 657 O O . ILE A 1 86 ? -15.237 -5.346 14.261 1.00 97.69 86 ILE A O 1
ATOM 661 N N . SER A 1 87 ? -16.644 -5.424 12.514 1.00 96.38 87 SER A N 1
ATOM 662 C CA . SER A 1 87 ? -17.329 -6.656 12.898 1.00 96.38 87 SER A CA 1
ATOM 663 C C . SER A 1 87 ? -16.816 -7.811 12.050 1.00 96.38 87 SER A C 1
ATOM 665 O O . SER A 1 87 ? -17.207 -7.946 10.895 1.00 96.38 87 SER A O 1
ATOM 667 N N . VAL A 1 88 ? -15.970 -8.656 12.633 1.00 96.50 88 VAL A N 1
ATOM 668 C CA . VAL A 1 88 ? -15.445 -9.880 12.014 1.00 96.50 88 VAL A CA 1
ATOM 669 C C . VAL A 1 88 ? -15.391 -10.993 13.071 1.00 96.50 88 VAL A C 1
ATOM 671 O O . VAL A 1 88 ? -15.080 -10.702 14.230 1.00 96.50 88 VAL A O 1
ATOM 674 N N . PRO A 1 89 ? -15.743 -12.252 12.745 1.00 94.69 8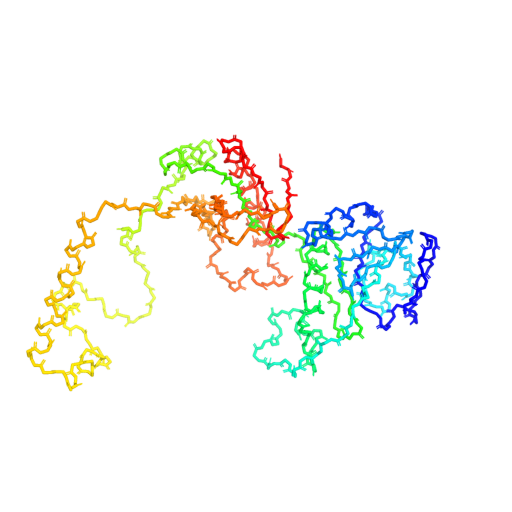9 PRO A N 1
ATOM 675 C CA . PRO A 1 89 ? -15.593 -13.370 13.667 1.00 94.69 89 PRO A CA 1
ATOM 676 C C . PRO A 1 89 ? -14.143 -13.524 14.123 1.00 94.69 89 PRO A C 1
ATOM 678 O O . PRO A 1 89 ? -13.237 -13.590 13.294 1.00 94.69 89 PRO A O 1
ATOM 681 N N . ALA A 1 90 ? -13.940 -13.623 15.437 1.00 93.81 90 ALA A N 1
ATOM 682 C CA . ALA A 1 90 ? -12.613 -13.837 15.989 1.00 93.81 90 ALA A CA 1
ATOM 683 C C . ALA A 1 90 ? -12.095 -15.228 15.604 1.00 93.81 90 ALA A C 1
ATOM 685 O O . ALA A 1 90 ? -12.718 -16.243 15.931 1.00 93.81 90 ALA A O 1
ATOM 686 N N . LEU A 1 91 ? -10.940 -15.267 14.950 1.00 95.12 91 LEU A N 1
ATOM 687 C CA . LEU A 1 91 ? -10.225 -16.484 14.604 1.00 95.12 91 LEU A CA 1
ATOM 688 C C . LEU A 1 91 ? -8.778 -16.312 15.058 1.00 95.12 91 LEU A C 1
ATOM 690 O O . LEU A 1 91 ? -7.968 -15.666 14.398 1.00 95.12 91 LEU A O 1
ATOM 694 N N . ARG A 1 92 ? -8.477 -16.872 16.233 1.00 93.94 92 ARG A N 1
ATOM 695 C CA . ARG A 1 92 ? -7.187 -16.705 16.904 1.00 93.94 92 ARG A CA 1
ATOM 696 C C . ARG A 1 92 ? -6.368 -17.980 16.835 1.00 93.94 92 ARG A C 1
ATOM 698 O O . ARG A 1 92 ? -6.856 -19.059 17.172 1.00 93.94 92 ARG A O 1
ATOM 705 N N . GLY A 1 93 ? -5.121 -17.814 16.425 1.00 92.81 93 GLY A N 1
ATOM 706 C CA . GLY A 1 93 ? -4.119 -18.859 16.386 1.00 92.81 93 GLY A CA 1
ATOM 707 C C . GLY A 1 93 ? -3.456 -19.113 17.734 1.00 92.81 93 GLY A C 1
ATOM 708 O O . GLY A 1 93 ? -3.963 -18.787 18.811 1.00 92.81 93 GLY A O 1
ATOM 709 N N . LYS A 1 94 ? -2.258 -19.692 17.657 1.00 93.44 94 LYS A N 1
ATOM 710 C CA . LYS A 1 94 ? -1.364 -19.851 18.810 1.00 93.44 94 LYS A CA 1
ATOM 711 C C . LYS A 1 94 ? -0.812 -18.490 19.268 1.00 93.44 94 LYS A C 1
ATOM 713 O O . LYS A 1 94 ? -0.830 -17.533 18.488 1.00 93.44 94 LYS A O 1
ATOM 718 N N . PRO A 1 95 ? -0.279 -18.404 20.501 1.00 94.50 95 PRO A N 1
ATOM 719 C CA . PRO A 1 95 ? 0.464 -17.231 20.939 1.00 94.50 95 PRO A CA 1
ATOM 720 C C . PRO A 1 95 ? 1.556 -16.850 19.939 1.00 94.50 95 PRO A C 1
ATOM 722 O O . PRO A 1 95 ? 2.233 -17.720 19.381 1.00 94.50 95 PRO A O 1
ATOM 725 N N . VAL A 1 96 ? 1.721 -15.547 19.725 1.00 92.62 96 VAL A N 1
ATOM 726 C CA . VAL A 1 96 ? 2.710 -15.005 18.792 1.00 92.62 96 VAL A CA 1
ATOM 727 C C . VAL A 1 96 ? 4.120 -15.313 19.322 1.00 92.62 96 VAL A C 1
ATOM 729 O O . VAL A 1 96 ? 4.421 -14.943 20.464 1.00 92.62 96 VAL A O 1
ATOM 732 N N . PRO A 1 97 ? 5.002 -15.934 18.511 1.00 92.38 97 PRO A N 1
ATOM 733 C CA . PRO A 1 97 ? 6.395 -16.184 18.881 1.00 92.38 97 PRO A CA 1
ATOM 734 C C . PRO A 1 97 ? 7.124 -14.912 19.341 1.00 92.38 97 PRO A C 1
ATOM 736 O O . PRO A 1 97 ? 6.929 -13.833 18.774 1.00 92.38 97 PRO A O 1
ATOM 739 N N . GLN A 1 98 ? 7.981 -15.031 20.361 1.00 90.94 98 GLN A N 1
ATOM 740 C CA . GLN A 1 98 ? 8.677 -13.881 20.962 1.00 90.94 98 GLN A CA 1
ATOM 741 C C . GLN A 1 98 ? 9.599 -13.163 19.970 1.00 90.94 98 GLN A C 1
ATOM 743 O O . GLN A 1 98 ? 9.845 -11.967 20.104 1.00 90.94 98 GLN A O 1
ATOM 748 N N . GLU A 1 99 ? 10.074 -13.871 18.948 1.00 88.75 99 GLU A N 1
ATOM 749 C CA . GLU A 1 99 ? 10.933 -13.353 17.884 1.00 88.75 99 GLU A CA 1
ATOM 750 C C . GLU A 1 99 ? 10.238 -12.278 17.032 1.00 88.75 99 GLU A C 1
ATOM 752 O O . GLU A 1 99 ? 10.911 -11.449 16.416 1.00 88.75 99 GLU A O 1
ATOM 757 N N . LEU A 1 100 ? 8.899 -12.275 17.009 1.00 85.88 100 LEU A N 1
ATOM 758 C CA . LEU A 1 100 ? 8.084 -11.308 16.268 1.00 85.88 100 LEU A CA 1
ATOM 759 C C . LEU A 1 100 ? 7.675 -10.090 17.106 1.00 85.88 100 LEU A C 1
ATOM 761 O O . LEU A 1 100 ? 7.097 -9.141 16.573 1.00 85.88 100 LEU A O 1
ATOM 765 N N . TRP A 1 101 ? 7.958 -10.085 18.410 1.00 87.94 101 TRP A N 1
ATOM 766 C CA . TRP A 1 101 ? 7.571 -8.977 19.281 1.00 87.94 101 TRP A CA 1
ATOM 767 C C . TRP A 1 101 ? 8.323 -7.697 18.909 1.00 87.94 101 TRP A C 1
ATOM 769 O O . TRP A 1 101 ? 9.532 -7.711 18.674 1.00 87.94 101 TRP A O 1
ATOM 779 N N . GLY A 1 102 ? 7.607 -6.571 18.860 1.00 84.44 102 GLY A N 1
ATOM 780 C CA . GLY A 1 102 ? 8.171 -5.278 18.468 1.00 84.44 102 GLY A CA 1
ATOM 781 C C . GLY A 1 102 ? 8.522 -5.138 16.982 1.00 84.44 102 GLY A C 1
ATOM 782 O O . GLY A 1 102 ? 9.047 -4.091 16.605 1.00 84.44 102 GLY A O 1
ATOM 783 N N . ARG A 1 103 ? 8.260 -6.158 16.146 1.00 83.62 103 ARG A N 1
ATOM 784 C CA . ARG A 1 103 ? 8.470 -6.109 14.685 1.00 83.62 103 ARG A CA 1
ATOM 785 C C . ARG A 1 103 ? 7.273 -5.505 13.965 1.00 83.62 103 ARG A C 1
ATOM 787 O O . ARG A 1 103 ? 7.437 -4.587 13.173 1.00 83.62 103 ARG A O 1
ATOM 794 N N . ASP A 1 104 ? 6.076 -5.993 14.282 1.00 86.75 104 ASP A N 1
ATOM 795 C CA . ASP A 1 104 ? 4.823 -5.446 13.769 1.00 86.75 104 ASP A CA 1
ATOM 796 C C . ASP A 1 104 ? 3.887 -5.099 14.940 1.00 86.75 104 ASP A C 1
ATOM 798 O O . ASP A 1 104 ? 3.558 -5.984 15.739 1.00 86.75 104 ASP A O 1
ATOM 802 N N . PRO A 1 105 ? 3.405 -3.845 15.029 1.00 88.50 105 PRO A N 1
ATOM 803 C CA . PRO A 1 105 ? 2.399 -3.444 16.007 1.00 88.50 105 PRO A CA 1
ATOM 804 C C . PRO A 1 105 ? 1.138 -4.325 16.035 1.00 88.50 105 PRO A C 1
ATOM 806 O O . PRO A 1 105 ? 0.514 -4.447 17.088 1.00 88.50 105 PRO A O 1
ATOM 809 N N . LEU A 1 106 ? 0.760 -4.962 14.917 1.00 91.94 106 LEU A N 1
ATOM 810 C CA . LEU A 1 106 ? -0.373 -5.894 14.882 1.00 91.94 106 LEU A CA 1
ATOM 811 C C . LEU A 1 106 ? -0.110 -7.129 15.750 1.00 91.94 106 LEU A C 1
ATOM 813 O O . LEU A 1 106 ? -0.968 -7.537 16.530 1.00 91.94 106 LEU A O 1
ATOM 817 N N . TRP A 1 107 ? 1.092 -7.695 15.674 1.00 92.19 107 TRP A N 1
ATOM 818 C CA . TRP A 1 107 ? 1.467 -8.850 16.487 1.00 92.19 107 TRP A CA 1
ATOM 819 C C . TRP A 1 107 ? 1.633 -8.488 17.964 1.00 92.19 107 TRP A C 1
ATOM 821 O O . TRP A 1 107 ? 1.305 -9.289 18.840 1.00 92.19 107 TRP A O 1
ATOM 831 N N . ASP A 1 108 ? 2.047 -7.254 18.255 1.00 91.31 108 ASP A N 1
ATOM 832 C CA . ASP A 1 108 ? 2.064 -6.729 19.620 1.00 91.31 108 ASP A CA 1
ATOM 833 C C . ASP A 1 108 ? 0.658 -6.550 20.213 1.00 91.31 108 ASP A C 1
ATOM 835 O O . ASP A 1 108 ? 0.486 -6.714 21.424 1.00 91.31 108 ASP A O 1
ATOM 839 N N . ALA A 1 109 ? -0.352 -6.262 19.385 1.00 92.75 109 ALA A N 1
ATOM 840 C CA . ALA A 1 109 ? -1.746 -6.186 19.818 1.00 92.75 109 ALA A CA 1
ATOM 841 C C . ALA A 1 109 ? -2.346 -7.546 20.199 1.00 92.75 109 ALA A C 1
ATOM 843 O O . ALA A 1 109 ? -3.200 -7.620 21.083 1.00 92.75 109 ALA A O 1
ATOM 844 N N . PHE A 1 110 ? -1.864 -8.629 19.587 1.00 94.12 110 PHE A N 1
ATOM 845 C CA . PHE A 1 110 ? -2.460 -9.962 19.688 1.00 94.12 110 PHE A CA 1
ATOM 846 C C . PHE A 1 110 ? -1.490 -11.037 20.203 1.00 94.12 110 PHE A C 1
ATOM 848 O O . PHE A 1 110 ? -1.534 -12.183 19.762 1.00 94.12 110 PHE A O 1
ATOM 855 N N . ARG A 1 111 ? -0.628 -10.697 21.171 1.00 93.12 111 ARG A N 1
ATOM 856 C CA . ARG A 1 111 ? 0.427 -11.601 21.683 1.00 93.12 111 ARG A CA 1
ATOM 857 C C . ARG A 1 111 ? -0.072 -12.969 22.155 1.00 93.12 111 ARG A C 1
ATOM 859 O O . ARG A 1 111 ? 0.580 -13.972 21.888 1.00 93.12 111 ARG A O 1
ATOM 866 N N . GLU A 1 112 ? -1.225 -13.015 22.818 1.00 91.88 112 GLU A N 1
ATOM 867 C CA . GLU A 1 112 ? -1.798 -14.255 23.368 1.00 91.88 112 GLU A CA 1
ATOM 868 C C . GLU A 1 112 ? -2.425 -15.170 22.300 1.00 91.88 112 GLU A C 1
ATOM 870 O O . GLU A 1 112 ? -2.645 -16.353 22.548 1.00 91.88 112 GLU A O 1
ATOM 875 N N . GLY A 1 113 ? -2.697 -14.647 21.104 1.00 93.44 113 GLY A N 1
ATOM 876 C CA . GLY A 1 113 ? -3.303 -15.395 20.007 1.00 93.44 113 GLY A CA 1
ATOM 877 C C . GLY A 1 113 ? -3.453 -14.509 18.780 1.00 93.44 113 GLY A C 1
ATOM 878 O O . GLY A 1 113 ? -4.358 -13.673 18.730 1.00 93.44 113 GLY A O 1
ATOM 879 N N . GLY A 1 114 ? -2.558 -14.678 17.805 1.00 93.31 114 GLY A N 1
ATOM 880 C CA . GLY A 1 114 ? -2.544 -13.857 16.594 1.00 93.31 114 GLY A CA 1
ATOM 881 C C . GLY A 1 114 ? -3.825 -14.033 15.764 1.00 93.31 114 GLY A C 1
ATOM 882 O O . GLY A 1 114 ? -4.358 -15.144 15.727 1.00 93.31 114 GLY A O 1
ATOM 883 N N . PRO A 1 115 ? -4.352 -12.973 15.117 1.00 95.12 115 PRO A N 1
ATOM 884 C CA . PRO A 1 115 ? -5.429 -13.123 14.141 1.00 95.12 115 PRO A CA 1
ATOM 885 C C . PRO A 1 115 ? -4.997 -14.040 12.994 1.00 95.12 115 PRO A C 1
ATOM 887 O O . PRO A 1 115 ? -3.876 -13.934 12.498 1.00 95.12 115 PRO A O 1
ATOM 890 N N . GLU A 1 116 ? -5.911 -14.892 12.544 1.00 95.88 116 GLU A N 1
ATOM 891 C CA . GLU A 1 116 ? -5.752 -15.763 11.378 1.00 95.88 116 GLU A CA 1
ATOM 892 C C . GLU A 1 116 ? -6.963 -15.634 10.438 1.00 95.88 116 GLU A C 1
ATOM 894 O O . GLU A 1 116 ? -8.000 -15.064 10.791 1.00 95.88 116 GLU A O 1
ATOM 899 N N . GLY A 1 117 ? -6.832 -16.171 9.221 1.00 96.31 117 GLY A N 1
ATOM 900 C CA . GLY A 1 117 ? -7.904 -16.220 8.224 1.00 96.31 117 GLY A CA 1
ATOM 901 C C . GLY A 1 117 ? -8.564 -14.861 7.972 1.00 96.31 117 GLY A C 1
ATOM 902 O O . GLY A 1 117 ? -7.879 -13.853 7.798 1.00 96.31 117 GLY A O 1
ATOM 903 N N . LEU A 1 118 ? -9.900 -14.845 7.978 1.00 97.12 118 LEU A N 1
ATOM 904 C CA . LEU A 1 118 ? -10.696 -13.653 7.673 1.00 97.12 118 LEU A CA 1
ATOM 905 C C . LEU A 1 118 ? -10.424 -12.489 8.637 1.00 97.12 118 LEU A C 1
ATOM 907 O O . LEU A 1 118 ? -10.438 -11.333 8.228 1.00 97.12 118 LEU A O 1
ATOM 911 N N . GLU A 1 119 ? -10.154 -12.772 9.913 1.00 97.12 119 GLU A N 1
ATOM 912 C CA . GLU A 1 119 ? -9.847 -11.717 10.876 1.00 97.12 119 GLU A CA 1
ATOM 913 C C . GLU A 1 119 ? -8.530 -11.017 10.526 1.00 97.12 119 GLU A C 1
ATOM 915 O O . GLU A 1 119 ? -8.480 -9.791 10.488 1.00 97.12 119 GLU A O 1
ATOM 920 N N . LEU A 1 120 ? -7.479 -11.775 10.200 1.00 96.88 120 LEU A N 1
ATOM 921 C CA . LEU A 1 120 ? -6.195 -11.203 9.785 1.00 96.88 120 LEU A CA 1
ATOM 922 C C . LEU A 1 120 ? -6.322 -10.379 8.502 1.00 96.88 120 LEU A C 1
ATOM 924 O O . LEU A 1 120 ? -5.764 -9.285 8.416 1.00 96.88 120 LEU A O 1
ATOM 928 N N . GLU A 1 121 ? -7.061 -10.896 7.522 1.00 96.88 121 GLU A N 1
ATOM 929 C CA . GLU A 1 121 ? -7.324 -10.214 6.254 1.00 96.88 121 GLU A CA 1
ATOM 930 C C . GLU A 1 121 ? -8.002 -8.854 6.485 1.00 96.88 121 GLU A C 1
ATOM 932 O O . GLU A 1 121 ? -7.504 -7.824 6.028 1.00 96.88 121 GLU A O 1
ATOM 937 N N . VAL A 1 122 ? -9.086 -8.829 7.267 1.00 97.88 122 VAL A N 1
ATOM 938 C CA . VAL A 1 122 ? -9.852 -7.609 7.568 1.00 97.88 122 VAL A CA 1
ATOM 939 C C . VAL A 1 122 ? -9.029 -6.596 8.360 1.00 97.88 122 VAL A C 1
ATOM 941 O O . VAL A 1 122 ? -9.067 -5.401 8.057 1.00 97.88 122 VAL A O 1
ATOM 944 N N . LEU A 1 123 ? -8.260 -7.038 9.358 1.00 96.94 123 LEU A N 1
ATOM 945 C CA . LEU A 1 123 ? -7.421 -6.133 10.150 1.00 96.94 123 LEU A CA 1
ATOM 946 C C . LEU A 1 123 ? -6.257 -5.553 9.331 1.00 96.94 123 LEU A C 1
ATOM 948 O O . LEU A 1 123 ? -5.925 -4.381 9.502 1.00 96.94 123 LEU A O 1
ATOM 952 N N . ASN A 1 124 ? -5.675 -6.314 8.401 1.00 96.25 124 ASN A N 1
ATOM 953 C CA . ASN A 1 124 ? -4.663 -5.786 7.482 1.00 96.25 124 ASN A CA 1
ATOM 954 C C . ASN A 1 124 ? -5.265 -4.837 6.434 1.00 96.25 124 ASN A C 1
ATOM 956 O O . ASN A 1 124 ? -4.696 -3.774 6.185 1.00 96.25 124 ASN A O 1
ATOM 960 N N . GLY A 1 125 ? -6.428 -5.165 5.866 1.00 96.75 125 GLY A N 1
ATOM 961 C CA . GLY A 1 125 ? -7.136 -4.283 4.933 1.00 96.75 125 GLY A CA 1
ATOM 962 C C . GLY A 1 125 ? -7.519 -2.952 5.584 1.00 96.75 125 GLY A C 1
ATOM 963 O O . GLY A 1 125 ? -7.198 -1.880 5.076 1.00 96.75 125 GLY A O 1
ATOM 964 N N . THR A 1 126 ? -8.099 -2.991 6.782 1.00 97.75 126 THR A N 1
ATOM 965 C CA . THR A 1 126 ? -8.442 -1.766 7.528 1.00 97.75 126 THR A CA 1
ATOM 966 C C . THR A 1 126 ? -7.211 -0.991 8.004 1.00 97.75 126 THR A C 1
ATOM 968 O O . THR A 1 126 ? -7.280 0.228 8.135 1.00 97.75 126 THR A O 1
ATOM 971 N N . ARG A 1 127 ? -6.055 -1.642 8.192 1.00 96.44 127 ARG A N 1
ATOM 972 C CA . ARG A 1 127 ? -4.778 -0.956 8.461 1.00 96.44 127 ARG A CA 1
ATOM 973 C C . ARG A 1 127 ? -4.291 -0.158 7.255 1.00 96.44 127 ARG A C 1
ATOM 975 O O . ARG A 1 127 ? -3.811 0.957 7.452 1.00 96.44 127 ARG A O 1
ATOM 982 N N . ARG A 1 128 ? -4.434 -0.702 6.041 1.00 96.06 128 ARG A N 1
ATOM 983 C CA . ARG A 1 128 ? -4.157 0.011 4.778 1.00 96.06 128 ARG A CA 1
ATOM 984 C C . ARG A 1 128 ? -5.057 1.244 4.658 1.00 96.06 128 ARG A C 1
ATOM 986 O O . ARG A 1 128 ? -4.563 2.347 4.453 1.00 96.06 128 ARG A O 1
ATOM 993 N N . MET A 1 129 ? -6.360 1.087 4.920 1.00 97.56 129 MET A N 1
ATOM 994 C CA . MET A 1 129 ? -7.309 2.213 4.956 1.00 97.56 129 MET A CA 1
ATOM 995 C C . MET A 1 129 ? -6.909 3.264 6.001 1.00 97.56 129 MET A C 1
ATOM 997 O O . MET A 1 129 ? -6.849 4.448 5.689 1.00 97.56 129 MET A O 1
ATOM 1001 N N . ALA A 1 130 ? -6.585 2.843 7.229 1.00 97.12 130 ALA A N 1
ATOM 1002 C CA . ALA A 1 130 ? -6.147 3.748 8.288 1.00 97.12 130 ALA A CA 1
ATOM 1003 C C . ALA A 1 130 ? -4.882 4.519 7.892 1.00 97.12 130 ALA A C 1
ATOM 1005 O O . ALA A 1 130 ? -4.805 5.714 8.146 1.00 97.12 130 ALA A O 1
ATOM 1006 N N . ARG A 1 131 ? -3.905 3.878 7.239 1.00 95.25 131 ARG A N 1
ATOM 1007 C CA . ARG A 1 131 ? -2.707 4.571 6.748 1.00 95.25 131 ARG A CA 1
ATOM 1008 C C . ARG A 1 131 ? -3.061 5.641 5.720 1.00 95.25 131 ARG A C 1
ATOM 1010 O O . ARG A 1 131 ? -2.625 6.780 5.868 1.00 95.25 131 ARG A O 1
ATOM 1017 N N . ARG A 1 132 ? -3.885 5.291 4.730 1.00 94.38 132 ARG A N 1
ATOM 1018 C CA . ARG A 1 132 ? -4.311 6.197 3.656 1.00 94.38 132 ARG A CA 1
ATOM 1019 C C . ARG A 1 132 ? -5.080 7.413 4.172 1.00 94.38 132 ARG A C 1
ATOM 1021 O O . ARG A 1 132 ? -4.886 8.513 3.670 1.00 94.38 132 ARG A O 1
ATOM 1028 N N . LEU A 1 133 ? -5.919 7.208 5.182 1.00 95.69 133 LEU A N 1
ATOM 1029 C CA . LEU A 1 133 ? -6.787 8.229 5.771 1.00 95.69 133 LEU A CA 1
ATOM 1030 C C . LEU A 1 133 ? -6.138 8.973 6.949 1.00 95.69 133 LEU A C 1
ATOM 1032 O O . LEU A 1 133 ? -6.835 9.671 7.679 1.00 95.69 133 LEU A O 1
ATOM 1036 N N . ALA A 1 134 ? -4.837 8.763 7.201 1.00 95.19 134 ALA A N 1
ATOM 1037 C CA . ALA A 1 134 ? -4.145 9.248 8.402 1.00 95.19 134 ALA A CA 1
ATOM 1038 C C . ALA A 1 134 ? -4.892 8.920 9.719 1.00 95.19 134 ALA A C 1
ATOM 1040 O O . ALA A 1 134 ? -4.840 9.665 10.696 1.00 95.19 134 ALA A O 1
ATOM 1041 N N . GLY A 1 135 ? -5.601 7.792 9.734 1.00 96.88 135 GLY A N 1
ATOM 1042 C CA . GLY A 1 135 ? -6.408 7.295 10.837 1.00 96.88 135 GLY A CA 1
ATOM 1043 C C . GLY A 1 135 ? -5.642 6.406 11.818 1.00 96.88 135 GLY A C 1
ATOM 1044 O O . GLY A 1 135 ? -4.416 6.276 11.797 1.00 96.88 135 GLY A O 1
ATOM 1045 N N . ALA A 1 136 ? -6.397 5.740 12.688 1.00 97.44 136 ALA A N 1
ATOM 1046 C CA . ALA A 1 136 ? -5.880 4.782 13.656 1.00 97.44 136 ALA A CA 1
ATOM 1047 C C . ALA A 1 136 ? -6.725 3.507 13.704 1.00 97.44 136 ALA A C 1
ATOM 1049 O O . ALA A 1 136 ? -7.925 3.513 13.435 1.00 97.44 136 ALA A O 1
ATOM 1050 N N . LEU A 1 137 ? -6.094 2.414 14.119 1.00 97.38 137 LEU A N 1
ATOM 1051 C CA . LEU A 1 137 ? -6.766 1.185 14.508 1.00 97.38 137 LEU A CA 1
ATOM 1052 C C . LEU A 1 137 ? -6.693 1.011 16.016 1.00 97.38 137 LEU A C 1
ATOM 1054 O O . LEU A 1 137 ? -5.623 1.094 16.626 1.00 97.38 137 LEU A O 1
ATOM 1058 N N . ARG A 1 138 ? -7.832 0.687 16.613 1.00 96.31 138 ARG A N 1
ATOM 1059 C CA . ARG A 1 138 ? -7.912 0.255 18.004 1.00 96.31 138 ARG A CA 1
ATOM 1060 C C . ARG A 1 138 ? -8.525 -1.128 18.034 1.00 96.31 138 ARG A C 1
ATOM 1062 O O . ARG A 1 138 ? -9.636 -1.318 17.558 1.00 96.31 138 ARG A O 1
ATOM 1069 N N . PHE A 1 139 ? -7.835 -2.095 18.615 1.00 95.00 139 PHE A N 1
ATOM 1070 C CA . PHE A 1 139 ? -8.374 -3.444 18.745 1.00 95.00 139 PHE A CA 1
ATOM 1071 C C . PHE A 1 139 ? -9.065 -3.636 20.095 1.00 95.00 139 PHE A C 1
ATOM 1073 O O . PHE A 1 139 ? -8.940 -2.819 21.002 1.00 95.00 139 PHE A O 1
ATOM 1080 N N . SER A 1 140 ? -9.784 -4.747 20.248 1.00 90.69 140 SER A N 1
ATOM 1081 C CA . SER A 1 140 ? -10.442 -5.105 21.509 1.00 90.69 140 SER A CA 1
ATOM 1082 C C . SER A 1 140 ? -9.431 -5.495 22.593 1.00 90.69 140 SER A C 1
ATOM 1084 O O . SER A 1 140 ? -9.783 -5.593 23.765 1.00 90.69 140 SER A O 1
ATOM 1086 N N . THR A 1 141 ? -8.170 -5.694 22.204 1.00 88.62 141 THR A N 1
ATOM 1087 C CA . THR A 1 141 ? -7.038 -6.037 23.059 1.00 88.62 141 THR A CA 1
ATOM 1088 C C . THR A 1 141 ? -5.774 -5.314 22.594 1.00 88.62 141 THR A C 1
ATOM 1090 O O . THR A 1 141 ? -5.686 -4.884 21.447 1.00 88.62 141 THR A O 1
ATOM 1093 N N . GLY A 1 142 ? -4.789 -5.198 23.481 1.00 89.69 142 GLY A N 1
ATOM 1094 C CA . GLY A 1 142 ? -3.473 -4.668 23.141 1.00 89.69 142 GLY A CA 1
ATOM 1095 C C . GLY A 1 142 ? -3.436 -3.167 22.814 1.00 89.69 142 GLY A C 1
ATOM 1096 O O . GLY A 1 142 ? -4.411 -2.443 23.033 1.00 89.69 142 GLY A O 1
ATOM 1097 N N . PRO A 1 143 ? -2.270 -2.662 22.369 1.00 90.88 143 PRO A N 1
ATOM 1098 C CA . PRO A 1 143 ? -2.091 -1.265 21.980 1.00 90.88 143 PRO A CA 1
ATOM 1099 C C . PRO A 1 143 ? -2.883 -0.864 20.728 1.00 90.88 143 PRO A C 1
ATOM 1101 O O . PRO A 1 143 ? -3.200 -1.684 19.868 1.00 90.88 143 PRO A O 1
ATOM 1104 N N . ILE A 1 144 ? -3.123 0.444 20.603 1.00 94.62 144 ILE A N 1
ATOM 1105 C CA . ILE A 1 144 ? -3.570 1.052 19.348 1.00 94.62 144 ILE A CA 1
ATOM 1106 C C . ILE A 1 144 ? -2.442 1.061 18.311 1.00 94.62 144 ILE A C 1
ATOM 1108 O O . ILE A 1 144 ? -1.258 1.119 18.655 1.00 94.62 144 ILE A O 1
ATOM 1112 N N . ILE A 1 145 ? -2.819 1.083 17.037 1.00 94.56 145 ILE A N 1
ATOM 1113 C CA . ILE A 1 145 ? -1.910 1.295 15.914 1.00 94.56 145 ILE A CA 1
ATOM 1114 C C . ILE A 1 145 ? -2.280 2.613 15.251 1.00 94.56 145 ILE A C 1
ATOM 1116 O O . ILE A 1 145 ? -3.418 2.808 14.840 1.00 94.56 145 ILE A O 1
ATOM 1120 N N . VAL A 1 146 ? -1.298 3.494 15.100 1.00 94.62 146 VAL A N 1
ATOM 1121 C CA . VAL A 1 146 ? -1.405 4.696 14.268 1.00 94.62 146 VAL A CA 1
ATOM 1122 C C . VAL A 1 146 ? -0.398 4.518 13.137 1.00 94.62 146 VAL A C 1
ATOM 1124 O O . VAL A 1 146 ? 0.800 4.712 13.375 1.00 94.62 146 VAL A O 1
ATOM 1127 N N . PRO A 1 147 ? -0.825 4.030 11.959 1.00 92.12 147 PRO A N 1
ATOM 1128 C CA . PRO A 1 147 ? 0.078 3.870 10.831 1.00 92.12 147 PRO A CA 1
ATOM 1129 C C . PRO A 1 147 ? 0.646 5.228 10.410 1.00 92.12 147 PRO A C 1
ATOM 1131 O O . PRO A 1 147 ? -0.057 6.231 10.411 1.00 92.12 147 PRO A O 1
ATOM 1134 N N . ASP A 1 148 ? 1.924 5.258 10.044 1.00 87.62 148 ASP A N 1
ATOM 1135 C CA . ASP A 1 148 ? 2.544 6.450 9.468 1.00 87.62 148 ASP A CA 1
ATOM 1136 C C . ASP A 1 148 ? 2.038 6.629 8.020 1.00 87.62 148 ASP A C 1
ATOM 1138 O O . ASP A 1 148 ? 2.351 5.764 7.192 1.00 87.62 148 ASP A O 1
ATOM 1142 N N . PRO A 1 149 ? 1.260 7.683 7.696 1.00 87.00 149 PRO A N 1
ATOM 1143 C CA . PRO A 1 149 ? 0.667 7.863 6.365 1.00 87.00 149 PRO A CA 1
ATOM 1144 C C . PRO A 1 149 ? 1.728 7.958 5.267 1.00 87.00 149 PRO A C 1
ATOM 1146 O O . PRO A 1 149 ? 1.548 7.433 4.174 1.00 87.00 149 PRO A O 1
ATOM 1149 N N . ASP A 1 150 ? 2.894 8.513 5.591 1.00 84.50 150 ASP A N 1
ATOM 1150 C CA . ASP A 1 150 ? 3.985 8.683 4.636 1.00 84.50 150 ASP A CA 1
ATOM 1151 C C . ASP A 1 150 ? 4.754 7.362 4.388 1.00 84.50 150 ASP A C 1
ATOM 1153 O O . ASP A 1 150 ? 5.714 7.345 3.618 1.00 84.50 150 ASP A O 1
ATOM 1157 N N . SER A 1 151 ? 4.420 6.253 5.073 1.00 82.81 151 SER A N 1
ATOM 1158 C CA . SER A 1 151 ? 5.167 4.975 4.987 1.00 82.81 151 SER A CA 1
ATOM 1159 C C . SER A 1 151 ? 4.946 4.146 3.749 1.00 82.81 151 SER A C 1
ATOM 1161 O O . SER A 1 151 ? 5.833 3.368 3.398 1.00 82.81 151 SER A O 1
ATOM 1163 N N . ALA A 1 152 ? 3.851 4.390 3.046 1.00 83.06 152 ALA A N 1
ATOM 1164 C CA . ALA A 1 152 ? 3.620 3.864 1.716 1.00 83.06 152 ALA A CA 1
ATOM 1165 C C . ALA A 1 152 ? 4.400 4.706 0.691 1.00 83.06 152 ALA A C 1
ATOM 1167 O O . ALA A 1 152 ? 3.877 5.666 0.139 1.00 83.06 152 ALA A O 1
ATOM 1168 N N . VAL A 1 153 ? 5.684 4.389 0.494 1.00 88.25 153 VAL A N 1
ATOM 1169 C CA . VAL A 1 153 ? 6.565 5.135 -0.430 1.00 88.25 153 VAL A CA 1
ATOM 1170 C C . VAL A 1 153 ? 6.548 4.540 -1.839 1.00 88.25 153 VAL A C 1
ATOM 1172 O O . VAL A 1 153 ? 6.702 5.262 -2.817 1.00 88.25 153 VAL A O 1
ATOM 1175 N N . GLU A 1 154 ? 6.393 3.222 -1.939 1.00 92.56 154 GLU A N 1
ATOM 1176 C CA . GLU A 1 154 ? 6.453 2.500 -3.209 1.00 92.56 154 GLU A CA 1
ATOM 1177 C C . GLU A 1 154 ? 5.192 2.722 -4.049 1.00 92.56 154 GLU A C 1
ATOM 1179 O O . GLU A 1 154 ? 4.095 2.937 -3.527 1.00 92.56 154 GLU A O 1
ATOM 1184 N N . MET A 1 155 ? 5.351 2.635 -5.368 1.00 96.19 155 MET A N 1
ATOM 1185 C CA . MET A 1 155 ? 4.240 2.655 -6.317 1.00 96.19 155 MET A CA 1
ATOM 1186 C C . MET A 1 155 ? 4.473 1.620 -7.408 1.00 96.19 155 MET A C 1
ATOM 1188 O O . MET A 1 155 ? 5.607 1.266 -7.721 1.00 96.19 155 MET A O 1
ATOM 1192 N N . ARG A 1 156 ? 3.390 1.154 -8.015 1.00 97.44 156 ARG A N 1
ATOM 1193 C CA . ARG A 1 156 ? 3.406 0.261 -9.169 1.00 97.44 156 ARG A CA 1
ATOM 1194 C C . ARG A 1 156 ? 2.582 0.876 -10.284 1.00 97.44 156 ARG A C 1
ATOM 1196 O O . ARG A 1 156 ? 1.518 1.435 -10.029 1.00 97.44 156 ARG A O 1
ATOM 1203 N N . VAL A 1 157 ? 3.051 0.761 -11.519 1.00 98.25 157 VAL A N 1
ATOM 1204 C CA . VAL A 1 157 ? 2.228 1.035 -12.702 1.00 98.25 157 VAL A CA 1
ATOM 1205 C C . VAL A 1 157 ? 1.911 -0.295 -13.358 1.00 98.25 157 VAL A C 1
ATOM 1207 O O . VAL A 1 157 ? 2.821 -1.022 -13.737 1.00 98.25 157 VAL A O 1
ATOM 1210 N N . PHE A 1 158 ? 0.629 -0.604 -13.504 1.00 97.94 158 PHE A N 1
ATOM 1211 C CA . PHE A 1 158 ? 0.165 -1.805 -14.187 1.00 97.94 158 PHE A CA 1
ATOM 1212 C C . PHE A 1 158 ? -0.302 -1.466 -15.598 1.00 97.94 158 PHE A C 1
ATOM 1214 O O . PHE A 1 158 ? -1.105 -0.550 -15.779 1.00 97.94 158 PHE A O 1
ATOM 1221 N N . SER A 1 159 ? 0.173 -2.202 -16.599 1.00 96.94 159 SER A N 1
ATOM 1222 C CA . SER A 1 159 ? -0.224 -2.010 -17.997 1.00 96.94 159 SER A CA 1
ATOM 1223 C C . SER A 1 159 ? -0.180 -3.318 -18.787 1.00 96.94 159 SER A C 1
ATOM 1225 O O . SER A 1 159 ? 0.552 -4.235 -18.448 1.00 96.94 159 SER A O 1
ATOM 1227 N N . GLU A 1 160 ? -0.933 -3.395 -19.881 1.00 95.75 160 GLU A N 1
ATOM 1228 C CA . GLU A 1 160 ? -0.796 -4.454 -20.892 1.00 95.75 160 GLU A CA 1
ATOM 1229 C C . GLU A 1 160 ? 0.407 -4.210 -21.831 1.00 95.75 160 GLU A C 1
ATOM 1231 O O . GLU A 1 160 ? 0.766 -5.065 -22.638 1.00 95.75 160 GLU A O 1
ATOM 1236 N N . VAL A 1 161 ? 1.039 -3.033 -21.749 1.00 96.38 161 VAL A N 1
ATOM 1237 C CA . VAL A 1 161 ? 2.136 -2.612 -22.624 1.00 96.38 161 VAL A CA 1
ATOM 1238 C C . VAL A 1 161 ? 3.485 -2.902 -21.974 1.00 96.38 161 VAL A C 1
ATOM 1240 O O . VAL A 1 161 ? 3.846 -2.302 -20.958 1.00 96.38 161 VAL A O 1
ATOM 1243 N N . TRP A 1 162 ? 4.274 -3.757 -22.624 1.00 95.94 162 TRP A N 1
ATOM 1244 C CA . TRP A 1 162 ? 5.699 -3.922 -22.343 1.00 95.94 162 TRP A CA 1
ATOM 1245 C C . TRP A 1 162 ? 6.511 -2.839 -23.057 1.00 95.94 162 TRP A C 1
ATOM 1247 O O . TRP A 1 162 ? 6.528 -2.768 -24.288 1.00 95.94 162 TRP A O 1
ATOM 1257 N N . LEU A 1 163 ? 7.197 -1.989 -22.296 1.00 96.50 163 LEU A N 1
ATOM 1258 C CA . LEU A 1 163 ? 8.190 -1.076 -22.843 1.00 96.50 163 LEU A CA 1
ATOM 1259 C C . LEU A 1 163 ? 9.518 -1.809 -22.994 1.00 96.50 163 LEU A C 1
ATOM 1261 O O . LEU A 1 163 ? 9.995 -2.464 -22.077 1.00 96.50 163 LEU A O 1
ATOM 1265 N N . GLU A 1 164 ? 10.161 -1.642 -24.143 1.00 94.75 164 GLU A N 1
ATOM 1266 C CA . GLU A 1 164 ? 11.548 -2.075 -24.291 1.00 94.75 164 GLU A CA 1
ATOM 1267 C C . GLU A 1 164 ? 12.456 -1.302 -23.314 1.00 94.75 164 GLU A C 1
ATOM 1269 O O . GLU A 1 164 ? 12.232 -0.099 -23.102 1.00 94.75 164 GLU A O 1
ATOM 1274 N N . PRO A 1 165 ? 13.534 -1.916 -22.785 1.00 95.56 165 PRO A N 1
ATOM 1275 C CA . PRO A 1 165 ? 14.422 -1.284 -21.809 1.00 95.56 165 PRO A CA 1
ATOM 1276 C C . PRO A 1 165 ? 14.916 0.106 -22.216 1.00 95.56 165 PRO A C 1
ATOM 1278 O O . PRO A 1 165 ? 14.965 1.022 -21.398 1.00 95.56 165 PRO A O 1
ATOM 1281 N N . ALA A 1 166 ? 15.241 0.293 -23.499 1.00 95.19 166 ALA A N 1
ATOM 1282 C CA . ALA A 1 166 ? 15.696 1.575 -24.030 1.00 95.19 166 ALA A CA 1
ATOM 1283 C C . ALA A 1 166 ? 14.599 2.656 -24.010 1.00 95.19 166 ALA A C 1
ATOM 1285 O O . ALA A 1 166 ? 14.887 3.815 -23.714 1.00 95.19 166 ALA A O 1
ATOM 1286 N N . ALA A 1 167 ? 13.346 2.289 -24.297 1.00 96.94 167 ALA A N 1
ATOM 1287 C CA . ALA A 1 167 ? 12.215 3.215 -24.264 1.00 96.94 167 ALA A CA 1
ATOM 1288 C C . ALA A 1 167 ? 11.876 3.610 -22.821 1.00 96.94 167 ALA A C 1
ATOM 1290 O O . ALA A 1 167 ? 11.692 4.792 -22.527 1.00 96.94 167 ALA A O 1
ATOM 1291 N N . CYS A 1 168 ? 11.867 2.634 -21.912 1.00 97.31 168 CYS A N 1
ATOM 1292 C CA . CYS A 1 168 ? 11.662 2.876 -20.489 1.00 97.31 168 CYS A CA 1
ATOM 1293 C C . CYS A 1 168 ? 12.771 3.776 -19.916 1.00 97.31 168 CYS A C 1
ATOM 1295 O O . CYS A 1 168 ? 12.472 4.784 -19.278 1.00 97.31 168 CYS A O 1
ATOM 1297 N N . LEU A 1 169 ? 14.039 3.508 -20.260 1.00 97.88 169 LEU A N 1
ATOM 1298 C CA . LEU A 1 169 ? 15.177 4.348 -19.877 1.00 97.88 169 LEU A CA 1
ATOM 1299 C C . LEU A 1 169 ? 15.033 5.776 -20.402 1.00 97.88 169 LEU A C 1
ATOM 1301 O O . LEU A 1 169 ? 15.272 6.723 -19.659 1.00 97.88 169 LEU A O 1
ATOM 1305 N N . GLN A 1 170 ? 14.629 5.947 -21.662 1.00 98.06 170 GLN A N 1
ATOM 1306 C CA . GLN A 1 170 ? 14.436 7.270 -22.249 1.00 98.06 170 GLN A CA 1
ATOM 1307 C C . GLN A 1 170 ? 13.359 8.068 -21.502 1.00 98.06 170 GLN A C 1
ATOM 1309 O O . GLN A 1 170 ? 13.542 9.263 -21.275 1.00 98.06 170 GLN A O 1
ATOM 1314 N N . ILE A 1 171 ? 12.257 7.425 -21.101 1.00 97.94 171 ILE A N 1
ATOM 1315 C CA . ILE A 1 171 ? 11.211 8.055 -20.285 1.00 97.94 171 ILE A CA 1
ATOM 1316 C C . ILE A 1 171 ? 11.774 8.446 -18.914 1.00 97.94 171 ILE A C 1
ATOM 1318 O O . ILE A 1 171 ? 11.639 9.599 -18.505 1.00 97.94 171 ILE A O 1
ATOM 1322 N N . SER A 1 172 ? 12.472 7.533 -18.232 1.00 97.94 172 SER A N 1
ATOM 1323 C CA . SER A 1 172 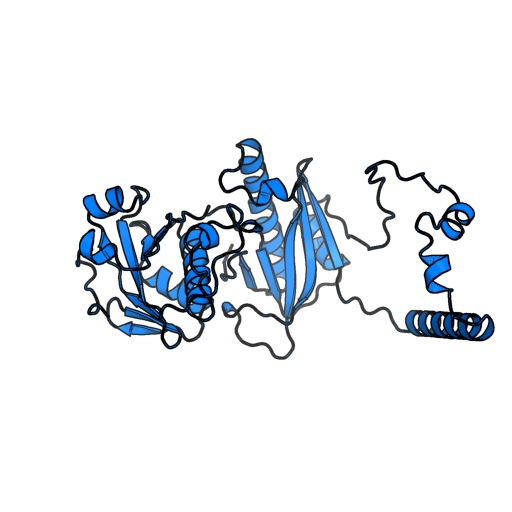? 13.104 7.825 -16.941 1.00 97.94 172 SER A CA 1
ATOM 1324 C C . SER A 1 172 ? 14.127 8.962 -17.037 1.00 97.94 172 SER A C 1
ATOM 1326 O O . SER A 1 172 ? 14.170 9.810 -16.152 1.00 97.94 172 SER A O 1
ATOM 1328 N N . GLN A 1 173 ? 14.897 9.045 -18.127 1.00 98.31 173 GLN A N 1
ATOM 1329 C CA . GLN A 1 173 ? 15.905 10.086 -18.357 1.00 98.31 173 GLN A CA 1
ATOM 1330 C C . GLN A 1 173 ? 15.323 11.473 -18.646 1.00 98.31 173 GLN A C 1
ATOM 1332 O O . GLN A 1 173 ? 15.995 12.473 -18.396 1.00 98.31 173 GLN A O 1
ATOM 1337 N N . GLN A 1 174 ? 14.082 11.559 -19.135 1.00 97.38 174 GLN A N 1
ATOM 1338 C CA . GLN A 1 174 ? 13.387 12.845 -19.273 1.00 97.38 174 GLN A CA 1
ATOM 1339 C C . GLN A 1 174 ? 13.085 13.476 -17.911 1.00 97.38 174 GLN A C 1
ATOM 1341 O O . GLN A 1 174 ? 13.086 14.700 -17.794 1.00 97.38 174 GLN A O 1
ATOM 1346 N N . VAL A 1 175 ? 12.850 12.646 -16.892 1.00 97.12 175 VAL A N 1
ATOM 1347 C CA . VAL A 1 175 ? 12.621 13.084 -15.510 1.00 97.12 175 VAL A CA 1
ATOM 1348 C C . VAL A 1 175 ? 13.953 13.246 -14.776 1.00 97.12 175 VAL A C 1
ATOM 1350 O O . VAL A 1 175 ? 14.222 14.284 -14.175 1.00 97.12 175 VAL A O 1
ATOM 1353 N N . PHE A 1 176 ? 14.811 12.229 -14.866 1.00 97.56 176 PHE A N 1
ATOM 1354 C CA . PHE A 1 176 ? 16.091 12.140 -14.176 1.00 97.56 176 PHE A CA 1
ATOM 1355 C C . PHE A 1 176 ? 17.209 11.755 -15.151 1.00 97.56 176 PHE A C 1
ATOM 1357 O O . PHE A 1 176 ? 17.430 10.567 -15.392 1.00 97.56 176 PHE A O 1
ATOM 1364 N N . PRO A 1 177 ? 17.974 12.726 -15.685 1.00 97.12 177 PRO A N 1
ATOM 1365 C CA . PRO A 1 177 ? 19.011 12.469 -16.689 1.00 97.12 177 PRO A CA 1
ATOM 1366 C C . PRO A 1 177 ? 20.082 11.449 -16.271 1.00 97.12 177 PRO A C 1
ATOM 1368 O O . PRO A 1 177 ? 20.726 10.853 -17.130 1.00 97.12 177 PRO A O 1
ATOM 1371 N N . GLN A 1 178 ? 20.287 11.249 -14.965 1.00 95.06 178 GLN A N 1
ATOM 1372 C CA . GLN A 1 178 ? 21.228 10.274 -14.412 1.00 95.06 178 GLN A CA 1
ATOM 1373 C C . GLN A 1 178 ? 20.710 8.827 -14.371 1.00 95.06 178 GLN A C 1
ATOM 1375 O O . GLN A 1 178 ? 21.458 7.961 -13.920 1.00 95.06 178 GLN A O 1
ATOM 1380 N N . ALA A 1 179 ? 19.468 8.563 -14.796 1.00 97.19 179 ALA A N 1
ATOM 1381 C CA . ALA A 1 179 ? 18.890 7.223 -14.828 1.00 97.19 179 ALA A CA 1
ATOM 1382 C C . ALA A 1 179 ? 19.713 6.270 -15.710 1.00 97.19 179 ALA A C 1
ATOM 1384 O O . ALA A 1 179 ? 20.184 6.654 -16.791 1.00 97.19 179 ALA A O 1
ATOM 1385 N N . LYS A 1 180 ? 19.877 5.024 -15.256 1.00 95.88 180 LYS A N 1
ATOM 1386 C CA . LYS A 1 180 ? 20.695 3.995 -15.914 1.00 95.88 180 LYS A CA 1
ATOM 1387 C C . LYS A 1 180 ? 19.939 2.682 -15.994 1.00 95.88 180 LYS A C 1
ATOM 1389 O O . LYS A 1 180 ? 19.204 2.327 -15.083 1.00 95.88 180 LYS A O 1
ATOM 1394 N N . LEU A 1 181 ? 20.154 1.954 -17.084 1.00 94.12 181 LEU A N 1
ATOM 1395 C CA . LEU A 1 181 ? 19.683 0.582 -17.198 1.00 94.12 181 LEU A CA 1
ATOM 1396 C C . LEU A 1 181 ? 20.602 -0.334 -16.385 1.00 94.12 181 LEU A C 1
ATOM 1398 O O . LEU A 1 181 ? 21.810 -0.364 -16.627 1.00 94.12 181 LEU A O 1
ATOM 1402 N N . GLU A 1 182 ? 20.018 -1.091 -15.466 1.00 87.44 182 GLU A N 1
ATOM 1403 C CA . GLU A 1 182 ? 20.703 -2.145 -14.729 1.00 87.44 182 GLU A CA 1
ATOM 1404 C C . GLU A 1 182 ? 20.713 -3.410 -15.586 1.00 87.44 182 GLU A C 1
ATOM 1406 O O . GLU A 1 182 ? 19.700 -4.084 -15.774 1.00 87.44 182 GLU A O 1
ATOM 1411 N N . LEU A 1 183 ? 21.878 -3.717 -16.148 1.00 71.19 183 LEU A N 1
ATOM 1412 C CA . LEU A 1 183 ? 22.134 -4.988 -16.813 1.00 71.19 183 LEU A CA 1
ATOM 1413 C C . LEU A 1 183 ? 22.834 -5.880 -15.790 1.00 71.19 183 LEU A C 1
ATOM 1415 O O . LEU A 1 183 ? 23.875 -5.483 -15.266 1.00 71.19 183 LEU A O 1
ATOM 1419 N N . GLY A 1 184 ? 22.294 -7.077 -15.534 1.00 54.72 184 GLY A N 1
ATOM 1420 C CA . GLY A 1 184 ? 22.739 -8.041 -14.507 1.00 54.72 184 GLY A CA 1
ATOM 1421 C C . GLY A 1 184 ? 24.174 -8.583 -14.630 1.00 54.72 184 GLY A C 1
ATOM 1422 O O . GLY A 1 184 ? 24.489 -9.623 -14.067 1.00 54.72 184 GLY A O 1
ATOM 1423 N N . ASN A 1 185 ? 25.047 -7.886 -15.357 1.00 46.25 185 ASN A N 1
ATOM 1424 C CA . ASN A 1 185 ? 26.443 -8.220 -15.606 1.00 46.25 185 ASN A CA 1
ATOM 1425 C C . ASN A 1 185 ? 27.425 -7.138 -15.131 1.00 46.25 185 ASN A C 1
ATOM 1427 O O . ASN A 1 185 ? 28.612 -7.230 -15.451 1.00 46.25 185 ASN A O 1
ATOM 1431 N N . ALA A 1 186 ? 26.988 -6.105 -14.401 1.00 42.69 186 ALA A N 1
ATOM 1432 C CA . ALA A 1 186 ? 27.944 -5.245 -13.714 1.00 42.69 186 ALA A CA 1
ATOM 1433 C C . ALA A 1 186 ? 28.602 -6.079 -12.597 1.00 42.69 186 ALA A C 1
ATOM 1435 O O . ALA A 1 186 ? 27.897 -6.510 -11.686 1.00 42.69 186 ALA A O 1
ATOM 1436 N N . PRO A 1 187 ? 29.916 -6.376 -12.658 1.00 42.16 187 PRO A N 1
ATOM 1437 C CA . PRO A 1 187 ? 30.576 -7.054 -11.553 1.00 42.16 187 PRO A CA 1
ATOM 1438 C C . PRO A 1 187 ? 30.382 -6.191 -10.312 1.00 42.16 187 PRO A C 1
ATOM 1440 O O . PRO A 1 187 ? 30.693 -4.999 -10.371 1.00 42.16 187 PRO A O 1
ATOM 1443 N N . ASP A 1 188 ? 29.862 -6.788 -9.235 1.00 42.06 188 ASP A N 1
ATOM 1444 C CA . ASP A 1 188 ? 29.654 -6.120 -7.952 1.00 42.06 188 ASP A CA 1
ATOM 1445 C C . ASP A 1 188 ? 30.823 -5.177 -7.663 1.00 42.06 188 ASP A C 1
ATOM 1447 O O . ASP A 1 188 ? 31.978 -5.592 -7.491 1.00 42.06 188 ASP A O 1
ATOM 1451 N N . GLY A 1 189 ? 30.520 -3.881 -7.680 1.00 42.00 189 GLY A N 1
ATOM 1452 C CA . GLY A 1 189 ? 31.460 -2.834 -7.340 1.00 42.00 189 GLY A CA 1
ATOM 1453 C C . GLY A 1 189 ? 31.817 -2.972 -5.871 1.00 42.00 189 GLY A C 1
ATOM 1454 O O . GLY A 1 189 ? 31.080 -2.514 -5.012 1.00 42.00 189 GLY A O 1
ATOM 1455 N N . ASP A 1 190 ? 32.935 -3.643 -5.611 1.00 37.34 190 ASP A N 1
ATOM 1456 C CA . ASP A 1 190 ? 33.661 -3.710 -4.346 1.00 37.34 190 ASP A CA 1
ATOM 1457 C C . ASP A 1 190 ? 32.794 -3.621 -3.074 1.00 37.34 190 ASP A C 1
ATOM 1459 O O . ASP A 1 190 ? 32.951 -2.721 -2.244 1.00 37.34 190 ASP A O 1
ATOM 1463 N N . VAL A 1 191 ? 31.883 -4.583 -2.889 1.00 38.94 191 VAL A N 1
ATOM 1464 C CA . VAL A 1 191 ? 31.192 -4.766 -1.608 1.00 38.94 191 VAL A CA 1
ATOM 1465 C C . VAL A 1 191 ? 32.193 -5.375 -0.624 1.00 38.94 191 VAL A C 1
ATOM 1467 O O . VAL A 1 191 ? 32.269 -6.584 -0.410 1.00 38.94 191 VAL A O 1
ATOM 1470 N N . SER A 1 192 ? 33.038 -4.520 -0.049 1.00 42.56 192 SER A N 1
ATOM 1471 C CA . SER A 1 192 ? 33.982 -4.874 1.008 1.00 42.56 192 SER A CA 1
ATOM 1472 C C . SER A 1 192 ? 33.227 -5.119 2.320 1.00 42.56 192 SER A C 1
ATOM 1474 O O . SER A 1 192 ? 33.279 -4.306 3.246 1.00 42.56 192 SER A O 1
ATOM 1476 N N . SER A 1 193 ? 32.558 -6.266 2.436 1.00 37.88 193 SER A N 1
ATOM 1477 C CA . SER A 1 193 ? 32.101 -6.799 3.716 1.00 37.88 193 SER A CA 1
ATOM 1478 C C . SER A 1 193 ? 33.012 -7.957 4.160 1.00 37.88 193 SER A C 1
ATOM 1480 O O . SER A 1 193 ? 33.172 -8.972 3.494 1.00 37.88 193 SER A O 1
ATOM 1482 N N . GLY A 1 194 ? 33.686 -7.731 5.293 1.00 39.31 194 GLY A N 1
ATOM 1483 C CA . GLY A 1 194 ? 34.204 -8.733 6.232 1.00 39.31 194 GLY A CA 1
ATOM 1484 C C . GLY A 1 194 ? 35.081 -9.878 5.705 1.00 39.31 194 GLY A C 1
ATOM 1485 O O . GLY A 1 194 ? 34.579 -10.895 5.259 1.00 39.31 194 GLY A O 1
ATOM 1486 N N . ARG A 1 195 ? 36.402 -9.787 5.933 1.00 44.75 195 ARG A N 1
ATOM 1487 C CA . ARG A 1 195 ? 37.353 -10.925 6.048 1.00 44.75 195 ARG A CA 1
ATOM 1488 C C . ARG A 1 195 ? 37.351 -12.006 4.950 1.00 44.75 195 ARG A C 1
ATOM 1490 O O . ARG A 1 195 ? 37.963 -13.050 5.151 1.00 44.75 195 ARG A O 1
ATOM 1497 N N . ASN A 1 196 ? 36.801 -11.742 3.773 1.00 48.53 196 ASN A N 1
ATOM 1498 C CA . ASN A 1 196 ? 36.963 -12.634 2.635 1.00 48.53 196 ASN A CA 1
ATOM 1499 C C . ASN A 1 196 ? 38.349 -12.427 2.022 1.00 48.53 196 ASN A C 1
ATOM 1501 O O . ASN A 1 196 ? 38.715 -11.330 1.594 1.00 48.53 196 ASN A O 1
ATOM 1505 N N . GLN A 1 197 ? 39.154 -13.488 2.023 1.00 55.19 197 GLN A N 1
ATOM 1506 C CA . GLN A 1 197 ? 40.421 -13.533 1.307 1.00 55.19 197 GLN A CA 1
ATOM 1507 C C . GLN A 1 197 ? 40.109 -13.201 -0.160 1.00 55.19 197 GLN A C 1
ATOM 1509 O O . GLN A 1 197 ? 39.427 -13.972 -0.827 1.00 55.19 197 GLN A O 1
ATOM 1514 N N . ARG A 1 198 ? 40.520 -12.026 -0.660 1.00 56.03 198 ARG A N 1
ATOM 1515 C CA . ARG A 1 198 ? 40.262 -11.650 -2.059 1.00 56.03 198 ARG A CA 1
ATOM 1516 C C . ARG A 1 198 ? 40.995 -12.637 -2.966 1.00 56.03 198 ARG A C 1
ATOM 1518 O O . ARG A 1 198 ? 42.209 -12.550 -3.138 1.00 56.03 198 ARG A O 1
ATOM 1525 N N . LEU A 1 199 ? 40.256 -13.577 -3.545 1.00 68.88 199 LEU A N 1
ATOM 1526 C CA . LEU A 1 199 ? 40.763 -14.526 -4.531 1.00 68.88 199 LEU A CA 1
ATOM 1527 C C . LEU A 1 199 ? 40.873 -13.800 -5.873 1.00 68.88 199 LEU A C 1
ATOM 1529 O O . LEU A 1 199 ? 39.953 -13.782 -6.692 1.00 68.88 199 LEU A O 1
ATOM 1533 N N . THR A 1 200 ? 42.007 -13.139 -6.078 1.00 67.44 200 THR A N 1
ATOM 1534 C CA . THR A 1 200 ? 42.229 -12.253 -7.228 1.00 67.44 200 THR A CA 1
ATOM 1535 C C . THR A 1 200 ? 42.417 -13.005 -8.544 1.00 67.44 200 THR A C 1
ATOM 1537 O O . THR A 1 200 ? 42.234 -12.420 -9.609 1.00 67.44 200 THR A O 1
ATOM 1540 N N . THR A 1 201 ? 42.719 -14.306 -8.507 1.00 75.19 201 THR A N 1
ATOM 1541 C CA . THR A 1 201 ? 42.946 -15.124 -9.706 1.00 75.19 201 THR A CA 1
ATOM 1542 C C . THR A 1 201 ? 41.842 -16.160 -9.911 1.00 75.19 201 THR A C 1
ATOM 1544 O O . THR A 1 201 ? 41.265 -16.681 -8.955 1.00 75.19 201 THR A O 1
ATOM 1547 N N . ALA A 1 202 ? 41.561 -16.485 -11.177 1.00 69.25 202 ALA A N 1
ATOM 1548 C CA . ALA A 1 202 ? 40.605 -17.532 -11.543 1.00 69.25 202 ALA A CA 1
ATOM 1549 C C . ALA A 1 202 ? 41.000 -18.900 -10.958 1.00 69.25 202 ALA A C 1
ATOM 1551 O O . ALA A 1 202 ? 40.146 -19.621 -10.455 1.00 69.25 202 ALA A O 1
ATOM 1552 N N . ALA A 1 203 ? 42.301 -19.213 -10.935 1.00 73.69 203 ALA A N 1
ATOM 1553 C CA . ALA A 1 203 ? 42.818 -20.435 -10.324 1.00 73.69 203 ALA A CA 1
ATOM 1554 C C . ALA A 1 203 ? 42.528 -20.495 -8.815 1.00 73.69 203 ALA A C 1
ATOM 1556 O O . ALA A 1 203 ? 42.047 -21.513 -8.330 1.00 73.69 203 ALA A O 1
ATOM 1557 N N . ALA A 1 204 ? 42.748 -19.393 -8.087 1.00 76.38 204 ALA A N 1
ATOM 1558 C CA . ALA A 1 204 ? 42.473 -19.340 -6.654 1.00 76.38 204 ALA A CA 1
ATOM 1559 C C . ALA A 1 204 ? 40.976 -19.506 -6.352 1.00 76.38 204 ALA A C 1
ATOM 1561 O O . ALA A 1 204 ? 40.635 -20.204 -5.403 1.00 76.38 204 ALA A O 1
ATOM 1562 N N . ARG A 1 205 ? 40.089 -18.926 -7.178 1.00 75.12 205 ARG A N 1
ATOM 1563 C CA . ARG A 1 205 ? 38.631 -19.122 -7.082 1.00 75.12 205 ARG A CA 1
ATOM 1564 C C . ARG A 1 205 ? 38.220 -20.565 -7.365 1.00 75.12 205 ARG A C 1
ATOM 1566 O O . ARG A 1 205 ? 37.449 -21.133 -6.599 1.00 75.12 205 ARG A O 1
ATOM 1573 N N . ALA A 1 206 ? 38.779 -21.169 -8.412 1.00 72.69 206 ALA A N 1
ATOM 1574 C CA . ALA A 1 206 ? 38.480 -22.545 -8.796 1.00 72.69 206 ALA A CA 1
ATOM 1575 C C . ALA A 1 206 ? 38.864 -23.561 -7.705 1.00 72.69 206 ALA A C 1
ATOM 1577 O O . ALA A 1 206 ? 38.161 -24.547 -7.506 1.00 72.69 206 ALA A O 1
ATOM 1578 N N . THR A 1 207 ? 39.950 -23.312 -6.967 1.00 76.06 207 THR A N 1
ATOM 1579 C CA . THR A 1 207 ? 40.431 -24.214 -5.907 1.00 76.06 207 THR A CA 1
ATOM 1580 C C . THR A 1 207 ? 39.955 -23.846 -4.503 1.00 76.06 207 THR A C 1
ATOM 1582 O O . THR A 1 207 ? 40.268 -24.561 -3.557 1.00 76.06 207 THR A O 1
ATOM 1585 N N . HIS A 1 208 ? 39.225 -22.742 -4.327 1.00 80.12 208 HIS A N 1
ATOM 1586 C CA . HIS A 1 208 ? 38.737 -22.332 -3.011 1.00 80.12 208 HIS A CA 1
ATOM 1587 C C . HIS A 1 208 ? 37.589 -23.244 -2.567 1.00 80.12 208 HIS A C 1
ATOM 1589 O O . HIS A 1 208 ? 36.606 -23.402 -3.293 1.00 80.12 208 HIS A O 1
ATOM 1595 N N . ASP A 1 209 ? 37.756 -23.886 -1.411 1.00 79.94 209 ASP A N 1
ATOM 1596 C CA . ASP A 1 209 ? 36.750 -24.734 -0.756 1.00 79.94 209 ASP A CA 1
ATOM 1597 C C . ASP A 1 209 ? 36.993 -24.760 0.767 1.00 79.94 209 ASP A C 1
ATOM 1599 O O . ASP A 1 209 ? 37.404 -25.784 1.315 1.00 79.94 209 ASP A O 1
ATOM 1603 N N . PRO A 1 210 ? 36.855 -23.616 1.462 1.00 76.62 210 PRO A N 1
ATOM 1604 C CA . PRO A 1 210 ? 37.208 -23.509 2.878 1.00 76.62 210 PRO A CA 1
ATOM 1605 C C . PRO A 1 210 ? 36.339 -24.404 3.775 1.00 76.62 210 PRO A C 1
ATOM 1607 O O . PRO A 1 210 ? 36.828 -24.911 4.782 1.00 76.62 210 PRO A O 1
ATOM 1610 N N . ASP A 1 211 ? 35.088 -24.642 3.377 1.00 79.50 211 ASP A N 1
ATOM 1611 C CA . ASP A 1 211 ? 34.104 -25.430 4.129 1.00 79.50 211 ASP A CA 1
ATOM 1612 C C . ASP A 1 211 ? 34.031 -26.899 3.669 1.00 79.50 211 ASP A C 1
ATOM 1614 O O . ASP A 1 211 ? 33.200 -27.675 4.156 1.00 79.50 211 ASP A O 1
ATOM 1618 N N . GLY A 1 212 ? 34.886 -27.295 2.715 1.00 79.69 212 GLY A N 1
ATOM 1619 C CA . GLY A 1 212 ? 34.917 -28.646 2.151 1.00 79.69 212 GLY A CA 1
ATOM 1620 C C . GLY A 1 212 ? 33.623 -29.043 1.435 1.00 79.69 212 GLY A C 1
ATOM 1621 O O . GLY A 1 212 ? 33.331 -30.232 1.318 1.00 79.69 212 GLY A O 1
ATOM 1622 N N . LEU A 1 213 ? 32.807 -28.076 1.007 1.00 77.25 213 LEU A N 1
ATOM 1623 C CA . LEU A 1 213 ? 31.515 -28.311 0.363 1.00 77.25 213 LEU A CA 1
ATOM 1624 C C . LEU A 1 213 ? 31.695 -29.044 -0.961 1.00 77.25 213 LEU A C 1
ATOM 1626 O O . LEU A 1 213 ? 30.941 -29.973 -1.244 1.00 77.25 213 LEU A O 1
ATOM 1630 N N . ARG A 1 214 ? 32.717 -28.678 -1.745 1.00 76.62 214 ARG A N 1
ATOM 1631 C CA . ARG A 1 214 ? 33.014 -29.353 -3.015 1.00 76.62 214 ARG A CA 1
ATOM 1632 C C . ARG A 1 214 ? 33.482 -30.781 -2.758 1.00 76.62 214 ARG A C 1
ATOM 1634 O O . ARG A 1 214 ? 33.003 -31.695 -3.420 1.00 76.62 214 ARG A O 1
ATOM 1641 N N . ALA A 1 215 ? 34.357 -30.985 -1.774 1.00 78.25 215 ALA A N 1
ATOM 1642 C CA . ALA A 1 215 ? 34.806 -32.324 -1.386 1.00 78.25 215 ALA A CA 1
ATOM 1643 C C . ALA A 1 215 ? 33.645 -33.216 -0.902 1.00 78.25 215 ALA A C 1
ATOM 1645 O O . ALA A 1 215 ? 33.534 -34.362 -1.330 1.00 78.25 215 ALA A O 1
ATOM 1646 N N . ARG A 1 216 ? 32.743 -32.680 -0.070 1.00 79.12 216 ARG A N 1
ATOM 1647 C CA . ARG A 1 216 ? 31.553 -33.389 0.436 1.00 79.12 216 ARG A CA 1
ATOM 1648 C C . ARG A 1 216 ? 30.522 -33.669 -0.654 1.00 79.12 216 ARG A C 1
ATOM 1650 O O . ARG A 1 216 ? 29.911 -34.727 -0.643 1.00 79.12 216 ARG A O 1
ATOM 1657 N N . ALA A 1 217 ? 30.342 -32.755 -1.607 1.00 75.38 217 ALA A N 1
ATOM 1658 C CA . ALA A 1 217 ? 29.467 -32.968 -2.761 1.00 75.38 217 ALA A CA 1
ATOM 1659 C C . ALA A 1 217 ? 30.004 -34.050 -3.717 1.00 75.38 217 ALA A C 1
ATOM 1661 O O . ALA A 1 217 ? 29.234 -34.673 -4.439 1.00 75.38 217 ALA A O 1
ATOM 1662 N N . GLN A 1 218 ? 31.321 -34.276 -3.726 1.00 76.06 218 GLN A N 1
ATOM 1663 C CA . GLN A 1 218 ? 31.971 -35.327 -4.514 1.00 76.06 218 GLN A CA 1
ATOM 1664 C C . GLN A 1 218 ? 32.020 -36.681 -3.787 1.00 76.06 218 GLN A C 1
ATOM 1666 O O . GLN A 1 218 ? 32.325 -37.701 -4.411 1.00 76.06 218 GLN A O 1
ATOM 1671 N N . GLU A 1 219 ? 31.745 -36.711 -2.482 1.00 80.00 219 GLU A N 1
ATOM 1672 C CA . GLU A 1 219 ? 31.770 -37.924 -1.672 1.00 80.00 219 GLU A CA 1
ATOM 1673 C C . GLU A 1 219 ? 30.611 -38.849 -2.075 1.00 80.00 219 GLU A C 1
ATOM 1675 O O . GLU A 1 219 ? 29.442 -38.485 -1.998 1.00 80.00 219 GLU A O 1
ATOM 1680 N N . GLY A 1 220 ? 30.939 -40.054 -2.548 1.00 79.00 220 GLY A N 1
ATOM 1681 C CA . GLY A 1 220 ? 29.954 -41.022 -3.043 1.00 79.00 220 GLY A CA 1
ATOM 1682 C C . GLY A 1 220 ? 29.626 -40.924 -4.537 1.00 79.00 220 GLY A C 1
ATOM 1683 O O . GLY A 1 220 ? 28.940 -41.812 -5.034 1.00 79.00 220 GLY A O 1
ATOM 1684 N N . VAL A 1 221 ? 30.162 -39.934 -5.265 1.00 81.81 221 VAL A N 1
ATOM 1685 C CA . VAL A 1 221 ? 29.960 -39.788 -6.720 1.00 81.81 221 VAL A CA 1
ATOM 1686 C C . VAL A 1 221 ? 31.179 -40.315 -7.478 1.00 81.81 221 VAL A C 1
ATOM 1688 O O . VAL A 1 221 ? 32.304 -39.800 -7.356 1.00 81.81 221 VAL A O 1
ATOM 1691 N N . SER A 1 222 ? 30.971 -41.363 -8.277 1.00 88.12 222 SER A N 1
ATOM 1692 C CA . SER A 1 222 ? 32.059 -41.987 -9.039 1.00 88.12 222 SER A CA 1
ATOM 1693 C C . SER A 1 222 ? 32.667 -41.012 -10.069 1.00 88.12 222 SER A C 1
ATOM 1695 O O . SER A 1 222 ? 32.005 -40.063 -10.490 1.00 88.12 222 SER A O 1
ATOM 1697 N N . PRO A 1 223 ? 33.936 -41.194 -10.489 1.00 85.31 223 PRO A N 1
ATOM 1698 C CA . PRO A 1 223 ? 34.531 -40.370 -11.545 1.00 85.31 223 PRO A CA 1
ATOM 1699 C C . PRO A 1 223 ? 33.714 -40.342 -12.841 1.00 85.31 223 PRO A C 1
ATOM 1701 O O . PRO A 1 223 ? 33.592 -39.279 -13.445 1.00 85.31 223 PRO A O 1
ATOM 1704 N N . ASP A 1 224 ? 33.126 -41.478 -13.218 1.00 87.50 224 ASP A N 1
ATOM 1705 C CA . ASP A 1 224 ? 32.326 -41.614 -14.438 1.00 87.50 224 ASP A CA 1
ATOM 1706 C C . ASP A 1 224 ? 30.986 -40.880 -14.314 1.00 87.50 224 ASP A C 1
ATOM 1708 O O . ASP A 1 224 ? 30.581 -40.160 -15.221 1.00 87.50 224 ASP A O 1
ATOM 1712 N N . GLU A 1 225 ? 30.332 -40.987 -13.156 1.00 87.25 225 GLU A N 1
ATOM 1713 C CA . GLU A 1 225 ? 29.101 -40.253 -12.851 1.00 87.25 225 GLU A CA 1
ATOM 1714 C C . GLU A 1 225 ? 29.338 -38.739 -12.808 1.00 87.25 225 GLU A C 1
ATOM 1716 O O . GLU A 1 225 ? 28.528 -37.974 -13.322 1.00 87.25 225 GLU A O 1
ATOM 1721 N N . ARG A 1 226 ? 30.489 -38.289 -12.291 1.00 83.62 226 ARG A N 1
ATOM 1722 C CA . ARG A 1 226 ? 30.889 -36.873 -12.350 1.00 83.62 226 ARG A CA 1
ATOM 1723 C C . ARG A 1 226 ? 31.110 -36.397 -13.777 1.00 83.62 226 ARG A C 1
ATOM 1725 O O . ARG A 1 226 ? 30.650 -35.316 -14.125 1.00 83.62 226 ARG A O 1
ATOM 1732 N N . ALA A 1 227 ? 31.823 -37.175 -14.589 1.00 86.62 227 ALA A N 1
ATOM 1733 C CA . ALA A 1 227 ? 32.050 -36.835 -15.989 1.00 86.62 227 ALA A CA 1
ATOM 1734 C C . ALA A 1 227 ? 30.725 -36.753 -16.760 1.00 86.62 227 ALA A C 1
ATOM 1736 O O . ALA A 1 227 ? 30.537 -35.830 -17.546 1.00 86.62 227 ALA A O 1
ATOM 1737 N N . TRP A 1 228 ? 29.791 -37.666 -16.480 1.00 91.25 228 TRP A N 1
ATOM 1738 C CA . TRP A 1 228 ? 28.445 -37.628 -17.040 1.00 91.25 228 TRP A CA 1
ATOM 1739 C C . TRP A 1 228 ? 27.653 -36.393 -16.582 1.00 91.25 228 TRP A C 1
ATOM 1741 O O . TRP A 1 228 ? 27.119 -35.692 -17.431 1.00 91.25 228 TRP A O 1
ATOM 1751 N N . LEU A 1 229 ? 27.642 -36.062 -15.284 1.00 87.00 229 LEU A N 1
ATOM 1752 C CA . LEU A 1 229 ? 26.977 -34.857 -14.762 1.00 87.00 229 LEU A CA 1
ATOM 1753 C C . LEU A 1 229 ? 27.551 -33.563 -15.356 1.00 87.00 229 LEU A C 1
ATOM 1755 O O . LEU A 1 229 ? 26.797 -32.642 -15.651 1.00 87.00 229 LEU A O 1
ATOM 1759 N N . HIS A 1 230 ? 28.872 -33.489 -15.539 1.00 87.50 230 HIS A N 1
ATOM 1760 C CA . HIS A 1 230 ? 29.510 -32.352 -16.202 1.00 87.50 230 HIS A CA 1
ATOM 1761 C C . HIS A 1 230 ? 29.117 -32.259 -17.675 1.00 87.50 230 HIS A C 1
ATOM 1763 O O . HIS A 1 230 ? 28.771 -31.175 -18.123 1.00 87.50 230 HIS A O 1
ATOM 1769 N N . ALA A 1 231 ? 29.121 -33.377 -18.404 1.00 91.31 231 ALA A N 1
ATOM 1770 C CA . ALA A 1 231 ? 28.700 -33.400 -19.801 1.00 91.31 231 ALA A CA 1
ATOM 1771 C C . ALA A 1 231 ? 27.215 -33.031 -19.963 1.00 91.31 231 ALA A C 1
ATOM 1773 O O . ALA A 1 231 ? 26.865 -32.307 -20.888 1.00 91.31 231 ALA A O 1
ATOM 1774 N N . GLU A 1 232 ? 26.350 -33.486 -19.053 1.00 92.88 232 GLU A N 1
ATOM 1775 C CA . GLU A 1 232 ? 24.927 -33.133 -19.042 1.00 92.88 232 GLU A CA 1
ATOM 1776 C C . GLU A 1 232 ? 24.724 -31.644 -18.726 1.00 92.88 232 GLU A C 1
ATOM 1778 O O . GLU A 1 232 ? 23.921 -30.983 -19.377 1.00 92.88 232 GLU A O 1
ATOM 1783 N N . ALA A 1 233 ? 25.481 -31.094 -17.770 1.00 87.81 233 ALA A N 1
ATOM 1784 C CA . ALA A 1 233 ? 25.450 -29.668 -17.454 1.00 87.81 233 ALA A CA 1
ATOM 1785 C C . ALA A 1 233 ? 25.967 -28.810 -18.619 1.00 87.81 233 ALA A C 1
ATOM 1787 O O . ALA A 1 233 ? 25.333 -27.821 -18.964 1.00 87.81 233 ALA A O 1
ATOM 1788 N N . GLU A 1 234 ? 27.066 -29.209 -19.268 1.00 89.88 234 GLU A N 1
ATOM 1789 C CA . GLU A 1 234 ? 27.584 -28.536 -20.467 1.00 89.88 234 GLU A CA 1
ATOM 1790 C C . GLU A 1 234 ? 26.571 -28.584 -21.617 1.00 89.88 234 GLU A C 1
ATOM 1792 O O . GLU A 1 234 ? 26.335 -27.566 -22.263 1.00 89.88 234 GLU A O 1
ATOM 1797 N N . ALA A 1 235 ? 25.924 -29.732 -21.843 1.00 90.44 235 ALA A N 1
ATOM 1798 C CA . ALA A 1 235 ? 24.876 -29.868 -22.850 1.00 90.44 235 ALA A CA 1
ATOM 1799 C C . ALA A 1 235 ? 23.639 -29.014 -22.518 1.00 90.44 235 ALA A C 1
ATOM 1801 O O . ALA A 1 235 ? 23.033 -28.434 -23.420 1.00 90.44 235 ALA A O 1
ATOM 1802 N N . PHE A 1 236 ? 23.270 -28.911 -21.238 1.00 86.00 236 PHE A N 1
ATOM 1803 C CA . PHE A 1 236 ? 22.188 -28.043 -20.774 1.00 86.00 236 PHE A CA 1
ATOM 1804 C C . PHE A 1 236 ? 22.527 -26.561 -20.970 1.00 86.00 236 PHE A C 1
ATOM 1806 O O . PHE A 1 236 ? 21.703 -25.819 -21.502 1.00 86.00 236 PHE A O 1
ATOM 1813 N N . ASP A 1 237 ? 23.740 -26.139 -20.607 1.00 85.25 237 ASP A N 1
ATOM 1814 C CA . ASP A 1 237 ? 24.225 -24.770 -20.798 1.00 85.25 237 ASP A CA 1
ATOM 1815 C C . ASP A 1 237 ? 24.296 -24.411 -22.291 1.00 85.25 237 ASP A C 1
ATOM 1817 O O . ASP A 1 237 ? 23.843 -23.338 -22.694 1.00 85.25 237 ASP A O 1
ATOM 1821 N N . GLU A 1 238 ? 24.799 -25.316 -23.138 1.00 86.44 238 GLU A N 1
ATOM 1822 C CA . GLU A 1 238 ? 24.828 -25.144 -24.596 1.00 86.44 238 GLU A CA 1
ATOM 1823 C C . GLU A 1 238 ? 23.408 -25.024 -25.172 1.00 86.44 238 GLU A C 1
ATOM 1825 O O . GLU A 1 238 ? 23.128 -24.119 -25.965 1.00 86.44 238 GLU A O 1
ATOM 1830 N N . ALA A 1 239 ? 22.482 -25.881 -24.729 1.00 85.00 239 ALA A N 1
ATOM 1831 C CA . ALA A 1 239 ? 21.080 -25.806 -25.123 1.00 85.00 239 ALA A CA 1
ATOM 1832 C C . ALA A 1 239 ? 20.437 -24.483 -24.678 1.00 85.00 239 ALA A C 1
ATOM 1834 O O . ALA A 1 239 ? 19.752 -23.849 -25.482 1.00 85.00 239 ALA A O 1
ATOM 1835 N N . ALA A 1 240 ? 20.698 -24.023 -23.452 1.00 78.12 240 ALA A N 1
ATOM 1836 C CA . ALA A 1 240 ? 20.196 -22.753 -22.935 1.00 78.12 240 ALA A CA 1
ATOM 1837 C C . ALA A 1 240 ? 20.754 -21.550 -23.715 1.00 78.12 240 ALA A C 1
ATOM 1839 O O . ALA A 1 240 ? 19.988 -20.669 -24.097 1.00 78.12 240 ALA A O 1
ATOM 1840 N N . MET A 1 241 ? 22.054 -21.532 -24.034 1.00 79.94 241 MET A N 1
ATOM 1841 C CA . MET A 1 241 ? 22.671 -20.479 -24.857 1.00 79.94 241 MET A CA 1
ATOM 1842 C C . MET A 1 241 ? 22.171 -20.477 -26.309 1.00 79.94 241 MET A C 1
ATOM 1844 O O . MET A 1 241 ? 22.233 -19.444 -26.976 1.00 79.94 241 MET A O 1
ATOM 1848 N N . SER A 1 242 ? 21.694 -21.620 -26.812 1.00 80.50 242 SER A N 1
ATOM 1849 C CA . SER A 1 242 ? 21.119 -21.737 -28.158 1.00 80.50 242 SER A CA 1
ATOM 1850 C C . SER A 1 242 ? 19.680 -21.216 -28.259 1.00 80.50 242 SER A C 1
ATOM 1852 O O . SER A 1 242 ? 19.205 -20.934 -29.364 1.00 80.50 242 SER A O 1
ATOM 1854 N N . MET A 1 243 ? 18.980 -21.072 -27.127 1.00 72.56 243 MET A N 1
ATOM 1855 C CA . MET A 1 243 ? 17.648 -20.477 -27.099 1.00 72.56 243 MET A CA 1
ATOM 1856 C C . MET A 1 243 ? 17.744 -18.957 -27.294 1.00 72.56 243 MET A C 1
ATOM 1858 O O . MET A 1 243 ? 18.655 -18.321 -26.760 1.00 72.56 243 MET A O 1
ATOM 1862 N N . PRO A 1 244 ? 16.811 -18.334 -28.039 1.00 71.62 244 PRO A N 1
ATOM 1863 C CA . PRO A 1 244 ? 16.723 -16.881 -28.089 1.00 71.62 244 PRO A CA 1
ATOM 1864 C C . PRO A 1 244 ? 16.587 -16.317 -26.666 1.00 71.62 244 PRO A C 1
ATOM 1866 O O . PRO A 1 244 ? 15.760 -16.830 -25.908 1.00 71.62 244 PRO A O 1
ATOM 1869 N N . PRO A 1 245 ? 17.354 -15.278 -26.289 1.00 66.50 245 PRO A N 1
ATOM 1870 C CA . PRO A 1 245 ? 17.225 -14.677 -24.970 1.00 66.50 245 PRO A CA 1
ATOM 1871 C C . PRO A 1 245 ? 15.818 -14.092 -24.825 1.00 66.50 245 PRO A C 1
ATOM 1873 O O . PRO A 1 245 ? 15.428 -13.198 -25.578 1.00 66.50 245 PRO A O 1
ATOM 1876 N N . VAL A 1 246 ? 15.052 -14.617 -23.872 1.00 72.69 246 VAL A N 1
ATOM 1877 C CA . VAL A 1 246 ? 13.763 -14.051 -23.474 1.00 72.69 246 VAL A CA 1
ATOM 1878 C C . VAL A 1 246 ? 14.050 -13.050 -22.367 1.00 72.69 246 VAL A C 1
ATOM 1880 O O . VAL A 1 246 ? 14.568 -13.426 -21.320 1.00 72.69 246 VAL A O 1
ATOM 1883 N N . LEU A 1 247 ? 13.764 -11.773 -22.617 1.00 78.81 247 LEU A N 1
ATOM 1884 C CA . LEU A 1 247 ? 13.827 -10.751 -21.581 1.00 78.81 247 LEU A CA 1
ATOM 1885 C C . LEU A 1 247 ? 12.538 -10.828 -20.761 1.00 78.81 247 LEU A C 1
ATOM 1887 O O . LEU A 1 247 ? 11.484 -10.396 -21.216 1.00 78.81 247 LEU A O 1
ATOM 1891 N N . ASP A 1 248 ? 12.632 -11.418 -19.580 1.00 85.50 248 ASP A N 1
ATOM 1892 C CA . ASP A 1 248 ? 11.534 -11.629 -18.635 1.00 85.50 248 ASP A CA 1
ATOM 1893 C C . ASP A 1 248 ? 11.411 -10.494 -17.607 1.00 85.50 248 ASP A C 1
ATOM 1895 O O . ASP A 1 248 ? 10.310 -10.191 -17.139 1.00 85.50 248 ASP A O 1
ATOM 1899 N N . ALA A 1 249 ? 12.522 -9.819 -17.305 1.00 92.38 249 ALA A N 1
ATOM 1900 C CA . ALA A 1 249 ? 12.552 -8.610 -16.497 1.00 92.38 249 ALA A CA 1
ATOM 1901 C C . ALA A 1 249 ? 13.753 -7.710 -16.825 1.00 92.38 249 ALA A C 1
ATOM 1903 O O . ALA A 1 249 ? 14.787 -8.154 -17.326 1.00 92.38 249 ALA A O 1
ATOM 1904 N N . TYR A 1 250 ? 13.640 -6.428 -16.490 1.00 94.00 250 TYR A N 1
ATOM 1905 C CA . TYR A 1 250 ? 14.768 -5.496 -16.465 1.00 94.00 250 TYR A CA 1
ATOM 1906 C C . TYR A 1 250 ? 14.551 -4.425 -15.393 1.00 94.00 250 TYR A C 1
ATOM 1908 O O . TYR A 1 250 ? 13.441 -4.252 -14.893 1.00 94.00 250 TYR A O 1
ATOM 1916 N N . ALA A 1 251 ? 15.604 -3.691 -15.031 1.00 95.50 251 ALA A N 1
ATOM 1917 C CA . ALA A 1 251 ? 15.497 -2.618 -14.050 1.00 95.50 251 ALA A CA 1
ATOM 1918 C C . ALA A 1 251 ? 16.204 -1.339 -14.505 1.00 95.50 251 ALA A C 1
ATOM 1920 O O . ALA A 1 251 ? 17.219 -1.381 -15.197 1.00 95.50 251 ALA A O 1
ATOM 1921 N N . ILE A 1 252 ? 15.671 -0.192 -14.093 1.00 96.94 252 ILE A N 1
ATOM 1922 C CA . ILE A 1 252 ? 16.307 1.120 -14.234 1.00 96.94 252 ILE A CA 1
ATOM 1923 C C . ILE A 1 252 ? 16.578 1.663 -12.840 1.00 96.94 252 ILE A C 1
ATOM 1925 O O . ILE A 1 252 ? 15.665 1.723 -12.019 1.00 96.94 252 ILE A O 1
ATOM 1929 N N . SER A 1 253 ? 17.810 2.087 -12.581 1.00 96.44 253 SER A N 1
ATOM 1930 C CA . SER A 1 253 ? 18.198 2.736 -11.333 1.00 96.44 253 SER A CA 1
ATOM 1931 C C . SER A 1 253 ? 18.313 4.244 -11.515 1.00 96.44 253 SER A C 1
ATOM 1933 O O . SER A 1 253 ? 18.744 4.755 -12.557 1.00 96.44 253 SER A O 1
ATOM 1935 N N . VAL A 1 254 ? 17.922 4.976 -10.475 1.00 96.50 254 VAL A N 1
ATOM 1936 C CA . VAL A 1 254 ? 18.078 6.424 -10.392 1.00 96.50 254 VAL A CA 1
ATOM 1937 C C . VAL A 1 254 ? 18.581 6.794 -9.005 1.00 96.50 254 VAL A C 1
ATOM 1939 O O . VAL A 1 254 ? 17.860 6.661 -8.017 1.00 96.50 254 VAL A O 1
ATOM 1942 N N . ASP A 1 255 ? 19.803 7.316 -8.932 1.00 94.81 255 ASP A N 1
ATOM 1943 C CA . ASP A 1 255 ? 20.325 7.917 -7.705 1.00 94.81 255 ASP A CA 1
ATOM 1944 C C . ASP A 1 255 ? 19.562 9.225 -7.424 1.00 94.81 255 ASP A C 1
ATOM 1946 O O . ASP A 1 255 ? 19.628 10.173 -8.218 1.00 94.81 255 ASP A O 1
ATOM 1950 N N . ILE A 1 256 ? 18.823 9.283 -6.309 1.00 93.88 256 ILE A N 1
ATOM 1951 C CA . ILE A 1 256 ? 18.023 10.460 -5.915 1.00 93.88 256 ILE A CA 1
ATOM 1952 C C . ILE A 1 256 ? 18.773 11.293 -4.881 1.00 93.88 256 ILE A C 1
ATOM 1954 O O . ILE A 1 256 ? 18.853 12.521 -4.983 1.00 93.88 256 ILE A O 1
ATOM 1958 N N . THR A 1 257 ? 19.358 10.635 -3.884 1.00 89.06 257 THR A N 1
ATOM 1959 C CA . THR A 1 257 ? 20.217 11.270 -2.881 1.00 89.06 257 THR A CA 1
ATOM 1960 C C . THR A 1 257 ? 21.505 10.465 -2.719 1.00 89.06 257 THR A C 1
ATOM 1962 O O . THR A 1 257 ? 21.592 9.346 -3.214 1.00 89.06 257 THR A O 1
ATOM 1965 N N . PRO A 1 258 ? 22.530 10.981 -2.011 1.00 86.12 258 PRO A N 1
ATOM 1966 C CA . PRO A 1 258 ? 23.774 10.235 -1.805 1.00 86.12 258 PRO A CA 1
ATOM 1967 C C . PRO A 1 258 ? 23.611 8.890 -1.083 1.00 86.12 258 PRO A C 1
ATOM 1969 O O . PRO A 1 258 ? 24.570 8.128 -1.023 1.00 86.12 258 PRO A O 1
ATOM 1972 N N . MET A 1 259 ? 22.452 8.637 -0.468 1.00 81.75 259 MET A N 1
ATOM 1973 C CA . MET A 1 259 ? 22.181 7.431 0.314 1.00 81.75 259 MET A CA 1
ATOM 1974 C C . MET A 1 259 ? 21.005 6.610 -0.223 1.00 81.75 259 MET A C 1
ATOM 1976 O O . MET A 1 259 ? 20.840 5.482 0.223 1.00 81.75 259 MET A O 1
ATOM 1980 N N . SER A 1 260 ? 20.202 7.152 -1.142 1.00 89.75 260 SER A N 1
ATOM 1981 C CA . SER A 1 260 ? 18.948 6.536 -1.576 1.00 89.75 260 SER A CA 1
ATOM 1982 C C . SER A 1 260 ? 18.779 6.598 -3.087 1.00 89.75 260 SER A C 1
ATOM 1984 O O . SER A 1 260 ? 18.973 7.647 -3.712 1.00 89.75 260 SER A O 1
ATOM 1986 N N . ALA A 1 261 ? 18.337 5.478 -3.649 1.00 93.19 261 ALA A N 1
ATOM 1987 C CA . ALA A 1 261 ? 18.012 5.339 -5.061 1.00 93.19 261 ALA A CA 1
ATOM 1988 C C . ALA A 1 261 ? 16.566 4.867 -5.247 1.00 93.19 261 ALA A C 1
ATOM 1990 O O . ALA A 1 261 ? 15.965 4.278 -4.347 1.00 93.19 261 ALA A O 1
ATOM 1991 N N . VAL A 1 262 ? 16.011 5.124 -6.427 1.00 96.12 262 VAL A N 1
ATOM 1992 C CA . VAL A 1 262 ? 14.742 4.542 -6.877 1.00 96.12 262 VAL A CA 1
ATOM 1993 C C . VAL A 1 262 ? 15.045 3.547 -7.982 1.00 96.12 262 VAL A C 1
ATOM 1995 O O . VAL A 1 262 ? 15.773 3.867 -8.922 1.00 96.12 262 VAL A O 1
ATOM 1998 N N . HIS A 1 263 ? 14.501 2.341 -7.859 1.00 96.38 263 HIS A N 1
ATOM 1999 C CA . HIS A 1 263 ? 14.556 1.321 -8.898 1.00 96.38 263 HIS A CA 1
ATOM 2000 C C . HIS A 1 263 ? 13.181 1.182 -9.541 1.00 96.38 263 HIS A C 1
ATOM 2002 O O . HIS A 1 263 ? 12.195 1.013 -8.832 1.00 96.38 263 HIS A O 1
ATOM 2008 N N . VAL A 1 264 ? 13.128 1.233 -10.871 1.00 97.75 264 VAL A N 1
ATOM 2009 C CA . VAL A 1 264 ? 11.959 0.842 -11.664 1.00 97.75 264 VAL A CA 1
ATOM 2010 C C . VAL A 1 264 ? 12.219 -0.566 -12.175 1.00 97.75 264 VAL A C 1
ATOM 2012 O O . VAL A 1 264 ? 13.051 -0.743 -13.062 1.00 97.75 264 VAL A O 1
ATOM 2015 N N . ILE A 1 265 ? 11.558 -1.560 -11.592 1.00 97.00 265 ILE A N 1
ATOM 2016 C CA . ILE A 1 265 ? 11.687 -2.970 -11.970 1.00 97.00 265 ILE A CA 1
ATOM 2017 C C . ILE A 1 265 ? 10.503 -3.315 -12.865 1.00 97.00 265 ILE A C 1
ATOM 2019 O O . ILE A 1 265 ? 9.355 -3.156 -12.460 1.00 97.00 265 ILE A O 1
ATOM 2023 N N . VAL A 1 266 ? 10.781 -3.764 -14.083 1.00 97.38 266 VAL A N 1
ATOM 2024 C CA . VAL A 1 266 ? 9.761 -4.092 -15.079 1.00 97.38 266 VAL A CA 1
ATOM 2025 C C . VAL A 1 266 ? 9.740 -5.593 -15.281 1.00 97.38 266 VAL A C 1
ATOM 2027 O O . VAL A 1 266 ? 10.777 -6.188 -15.569 1.00 97.38 266 VAL A O 1
ATOM 2030 N N . SER A 1 267 ? 8.572 -6.202 -15.098 1.00 95.88 267 SER A N 1
ATOM 2031 C CA . SER A 1 267 ? 8.381 -7.651 -15.222 1.00 95.88 267 SER A CA 1
ATOM 2032 C C . SER A 1 267 ? 6.916 -7.996 -15.494 1.00 95.88 267 SER A C 1
ATOM 2034 O O . SER A 1 267 ? 6.028 -7.165 -15.290 1.00 95.88 267 SER A O 1
ATOM 2036 N N . GLY A 1 268 ? 6.661 -9.216 -15.970 1.00 95.00 268 GLY A N 1
ATOM 2037 C CA . GLY A 1 268 ? 5.307 -9.766 -16.020 1.00 95.00 268 GLY A CA 1
ATOM 2038 C C . GLY A 1 268 ? 4.811 -10.136 -14.619 1.00 95.00 268 GLY A C 1
ATOM 2039 O O . GLY A 1 268 ? 5.513 -10.809 -13.869 1.00 95.00 268 GLY A O 1
ATOM 2040 N N . GLU A 1 269 ? 3.596 -9.719 -14.282 1.00 94.44 269 GLU A N 1
ATOM 2041 C CA . GLU A 1 269 ? 2.939 -9.945 -12.998 1.00 94.44 269 GLU A CA 1
ATOM 2042 C C . GLU A 1 269 ? 1.627 -10.707 -13.201 1.00 94.44 269 GLU A C 1
ATOM 2044 O O . GLU A 1 269 ? 0.817 -10.393 -14.075 1.00 94.44 269 GLU A O 1
ATOM 2049 N N . THR A 1 270 ? 1.409 -11.715 -12.362 1.00 91.25 270 THR A N 1
ATOM 2050 C CA . THR A 1 270 ? 0.199 -12.556 -12.384 1.00 91.25 270 THR A CA 1
ATOM 2051 C C . THR A 1 270 ? -0.628 -12.394 -11.111 1.00 91.25 270 THR A C 1
A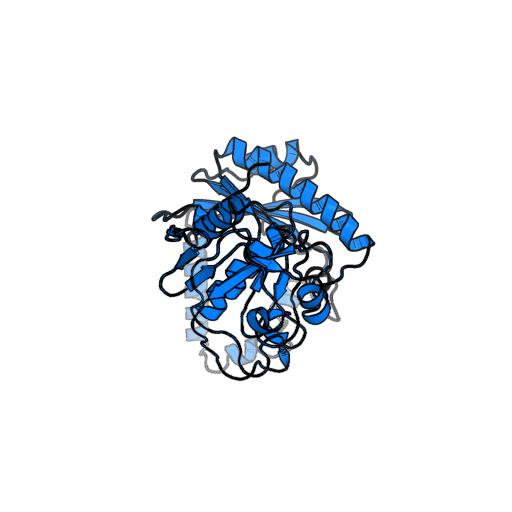TOM 2053 O O . THR A 1 270 ? -1.839 -12.618 -11.128 1.00 91.25 270 THR A O 1
ATOM 2056 N N . ALA A 1 271 ? -0.015 -11.935 -10.017 1.00 90.62 271 ALA A N 1
ATOM 2057 C CA . ALA A 1 271 ? -0.691 -11.547 -8.789 1.00 90.62 271 ALA A CA 1
ATOM 2058 C C . ALA A 1 271 ? -1.214 -10.107 -8.913 1.00 90.62 271 ALA A C 1
ATOM 2060 O O . ALA A 1 271 ? -0.639 -9.151 -8.393 1.00 90.62 271 ALA A O 1
ATOM 2061 N N . ILE A 1 272 ? -2.321 -9.953 -9.640 1.00 93.25 272 ILE A N 1
ATOM 2062 C CA . ILE A 1 272 ? -2.929 -8.647 -9.902 1.00 93.25 272 ILE A CA 1
ATOM 2063 C C . ILE A 1 272 ? -3.682 -8.135 -8.661 1.00 93.25 272 ILE A C 1
ATOM 2065 O O . ILE A 1 272 ? -4.503 -8.878 -8.112 1.00 93.25 272 ILE A O 1
ATOM 2069 N N . PRO A 1 273 ? -3.462 -6.873 -8.232 1.00 92.81 273 PRO A N 1
ATOM 2070 C CA . PRO A 1 273 ? -4.225 -6.269 -7.146 1.00 92.81 273 PRO A CA 1
ATOM 2071 C C . PRO A 1 273 ? -5.740 -6.360 -7.384 1.00 92.81 273 PRO A C 1
ATOM 2073 O O . PRO A 1 273 ? -6.191 -6.071 -8.499 1.00 92.81 273 PRO A O 1
ATOM 2076 N N . PRO A 1 274 ? -6.553 -6.676 -6.355 1.00 91.75 274 PRO A N 1
ATOM 2077 C CA . PRO A 1 274 ? -8.003 -6.830 -6.505 1.00 91.75 274 PRO A CA 1
ATOM 2078 C C . PRO A 1 274 ? -8.690 -5.628 -7.170 1.00 91.75 274 PRO A C 1
ATOM 2080 O O . PRO A 1 274 ? -9.607 -5.809 -7.972 1.00 91.75 274 PRO A O 1
ATOM 2083 N N . ALA A 1 275 ? -8.196 -4.414 -6.906 1.00 92.19 275 ALA A N 1
ATOM 2084 C CA . ALA A 1 275 ? -8.692 -3.164 -7.480 1.00 92.19 275 ALA A CA 1
ATOM 2085 C C . ALA A 1 275 ? -8.647 -3.104 -9.022 1.00 92.19 275 ALA A C 1
ATOM 2087 O O . ALA A 1 275 ? -9.410 -2.352 -9.627 1.00 92.19 275 ALA A O 1
ATOM 2088 N N . LEU A 1 276 ? -7.778 -3.887 -9.673 1.00 93.50 276 LEU A N 1
ATOM 2089 C CA . LEU A 1 276 ? -7.651 -3.936 -11.137 1.00 93.50 276 LEU A CA 1
ATOM 2090 C C . LEU A 1 276 ? -8.492 -5.049 -11.784 1.00 93.50 276 LEU A C 1
ATOM 2092 O O . LEU A 1 276 ? -8.547 -5.145 -13.016 1.00 93.50 276 LEU A O 1
ATOM 2096 N N . GLY A 1 277 ? -9.167 -5.860 -10.964 1.00 90.56 277 GLY A N 1
ATOM 2097 C CA . GLY A 1 277 ? -9.946 -7.013 -11.393 1.00 90.56 277 GLY A CA 1
ATOM 2098 C C . GLY A 1 277 ? -9.089 -8.195 -11.853 1.00 90.56 277 GLY A C 1
ATOM 2099 O O . GLY A 1 277 ? -7.861 -8.165 -11.849 1.00 90.56 277 GLY A O 1
ATOM 2100 N N . HIS A 1 278 ? -9.763 -9.271 -12.255 1.00 88.12 278 HIS A N 1
ATOM 2101 C CA . HIS A 1 278 ? -9.095 -10.475 -12.740 1.00 88.12 278 HIS A CA 1
ATOM 2102 C C . HIS A 1 278 ? -8.533 -10.286 -14.159 1.00 88.12 278 HIS A C 1
ATOM 2104 O O . HIS A 1 278 ? -9.218 -9.753 -15.037 1.00 88.12 278 HIS A O 1
ATOM 2110 N N . ARG A 1 279 ? -7.303 -10.764 -14.387 1.00 89.31 279 ARG A N 1
ATOM 2111 C CA . ARG A 1 279 ? -6.621 -10.796 -15.689 1.00 89.31 279 ARG A CA 1
ATOM 2112 C C . ARG A 1 279 ? -6.018 -12.182 -15.892 1.00 89.31 279 ARG A C 1
ATOM 2114 O O . ARG A 1 279 ? -5.099 -12.544 -15.166 1.00 89.31 279 ARG A O 1
ATOM 2121 N N . GLU A 1 280 ? -6.541 -12.950 -16.845 1.00 84.94 280 GLU A N 1
ATOM 2122 C CA . GLU A 1 280 ? -6.056 -14.315 -17.116 1.00 84.94 280 GLU A CA 1
ATOM 2123 C C . GLU A 1 280 ? -4.604 -14.319 -17.620 1.00 84.94 280 GLU A C 1
ATOM 2125 O O . GLU A 1 280 ? -3.807 -15.144 -17.182 1.00 84.94 280 GLU A O 1
ATOM 2130 N N . ASP A 1 281 ? -4.246 -13.352 -18.469 1.00 88.00 281 ASP A N 1
ATOM 2131 C CA . ASP A 1 281 ? -2.921 -13.254 -19.097 1.00 88.00 281 ASP A CA 1
ATOM 2132 C C . ASP A 1 281 ? -1.882 -12.493 -18.244 1.00 88.00 281 ASP A C 1
ATOM 2134 O O . ASP A 1 281 ? -0.738 -12.314 -18.663 1.00 88.00 281 ASP A O 1
ATOM 2138 N N . GLY A 1 282 ? -2.264 -12.040 -17.044 1.00 92.75 282 GLY A N 1
ATOM 2139 C CA . GLY A 1 282 ? -1.448 -11.143 -16.223 1.00 92.75 282 GLY A CA 1
ATOM 2140 C C . GLY A 1 282 ? -1.357 -9.720 -16.789 1.00 92.75 282 GLY A C 1
ATOM 2141 O O . GLY A 1 282 ? -2.111 -9.330 -17.680 1.00 92.75 282 GLY A O 1
ATOM 2142 N N . LEU A 1 283 ? -0.459 -8.916 -16.223 1.00 96.38 283 LEU A N 1
ATOM 2143 C CA . LEU A 1 283 ? -0.134 -7.554 -16.659 1.00 96.38 283 LEU A CA 1
ATOM 2144 C C . LEU A 1 283 ? 1.377 -7.341 -16.569 1.00 96.38 283 LEU A C 1
ATOM 2146 O O . LEU A 1 283 ? 2.082 -8.081 -15.894 1.00 96.38 283 LEU A O 1
ATOM 2150 N N . ILE A 1 284 ? 1.883 -6.296 -17.206 1.00 97.31 284 ILE A N 1
ATOM 2151 C CA . ILE A 1 284 ? 3.232 -5.797 -16.952 1.00 97.31 284 ILE A CA 1
ATOM 2152 C C . ILE A 1 284 ? 3.180 -4.885 -15.731 1.00 97.31 284 ILE A C 1
ATOM 2154 O O . ILE A 1 284 ? 2.385 -3.939 -15.697 1.00 97.31 284 ILE A O 1
ATOM 2158 N N . SER A 1 285 ? 4.032 -5.162 -14.745 1.00 97.69 285 SER A N 1
ATOM 2159 C CA . SER A 1 285 ? 4.246 -4.280 -13.600 1.00 97.69 285 SER A CA 1
ATOM 2160 C C . SER A 1 285 ? 5.525 -3.479 -13.787 1.00 97.69 285 SER A C 1
ATOM 2162 O O . SER A 1 285 ? 6.578 -4.036 -14.099 1.00 97.69 285 SER A O 1
ATOM 2164 N N . TYR A 1 286 ? 5.427 -2.172 -13.570 1.00 98.19 286 TYR A N 1
ATOM 2165 C CA . TYR A 1 286 ? 6.555 -1.268 -13.388 1.00 98.19 286 TYR A CA 1
ATOM 2166 C C . TYR A 1 286 ? 6.608 -0.919 -11.901 1.00 98.19 286 TYR A C 1
ATOM 2168 O O . TYR A 1 286 ? 5.921 -0.003 -11.446 1.00 98.19 286 TYR A O 1
ATOM 2176 N N . ASP A 1 287 ? 7.390 -1.674 -11.140 1.00 97.62 287 ASP A N 1
ATOM 2177 C CA . ASP A 1 287 ? 7.547 -1.513 -9.698 1.00 97.62 287 ASP A CA 1
ATOM 2178 C C . ASP A 1 287 ? 8.558 -0.406 -9.400 1.00 97.62 287 ASP A C 1
ATOM 2180 O O . ASP A 1 287 ? 9.757 -0.574 -9.626 1.00 97.62 287 ASP A O 1
ATOM 2184 N N . LEU A 1 288 ? 8.092 0.714 -8.852 1.00 97.75 288 LEU A N 1
ATOM 2185 C CA . LEU A 1 288 ? 8.929 1.812 -8.382 1.00 97.75 288 LEU A CA 1
ATOM 2186 C C . LEU A 1 288 ? 9.239 1.613 -6.898 1.00 97.75 288 LEU A C 1
ATOM 2188 O O . LEU A 1 288 ? 8.416 1.907 -6.027 1.00 97.75 288 LEU A O 1
ATOM 2192 N N . ARG A 1 289 ? 10.442 1.112 -6.613 1.00 94.88 289 ARG A N 1
ATOM 2193 C CA . ARG A 1 289 ? 10.887 0.762 -5.260 1.00 94.88 289 ARG A CA 1
ATOM 2194 C C . ARG A 1 289 ? 11.963 1.699 -4.752 1.00 94.88 289 ARG A C 1
ATOM 2196 O O . ARG A 1 289 ? 12.874 2.091 -5.485 1.00 94.88 289 ARG A O 1
ATOM 2203 N N . TRP A 1 290 ? 11.887 2.012 -3.465 1.00 92.44 290 TRP A N 1
ATOM 2204 C CA . TRP A 1 290 ? 12.939 2.744 -2.777 1.00 92.44 290 TRP A CA 1
ATOM 2205 C C . TRP A 1 290 ? 14.046 1.790 -2.330 1.00 92.44 290 TRP A C 1
ATOM 2207 O O . TRP A 1 290 ? 13.834 0.912 -1.497 1.00 92.44 290 TRP A O 1
ATOM 2217 N N . ILE A 1 291 ? 15.258 2.008 -2.831 1.00 90.25 291 ILE A N 1
ATOM 2218 C CA . ILE A 1 291 ? 16.468 1.376 -2.313 1.00 90.25 291 ILE A CA 1
ATOM 2219 C C . ILE A 1 291 ? 17.046 2.277 -1.222 1.00 90.25 291 ILE A C 1
ATOM 2221 O O . ILE A 1 291 ? 17.750 3.255 -1.493 1.00 90.25 291 ILE A O 1
ATOM 2225 N N . ALA A 1 292 ? 16.682 1.964 0.020 1.00 80.38 292 ALA A N 1
ATOM 2226 C CA . ALA A 1 292 ? 17.169 2.650 1.207 1.00 80.38 292 ALA A CA 1
ATOM 2227 C C . ALA A 1 292 ? 18.590 2.178 1.585 1.00 80.38 292 ALA A C 1
ATOM 2229 O O . ALA A 1 292 ? 18.946 1.023 1.350 1.00 80.38 292 ALA A O 1
ATOM 2230 N N . PRO A 1 293 ? 19.395 3.030 2.246 1.00 71.94 293 PRO A N 1
ATOM 2231 C CA . PRO A 1 293 ? 20.765 2.696 2.653 1.00 71.94 293 PRO A CA 1
ATOM 2232 C C . PRO A 1 293 ? 20.828 1.620 3.747 1.00 71.94 293 PRO A C 1
ATOM 2234 O O . PRO A 1 293 ? 21.866 0.991 3.941 1.00 71.94 293 PRO A O 1
ATOM 2237 N N . ASP A 1 294 ? 19.741 1.452 4.502 1.00 71.81 294 ASP A N 1
ATOM 2238 C CA . ASP A 1 294 ? 19.613 0.470 5.574 1.00 71.81 294 ASP A CA 1
ATOM 2239 C C . ASP A 1 294 ? 18.139 0.072 5.724 1.00 71.81 294 ASP A C 1
ATOM 2241 O O . ASP A 1 294 ? 17.296 0.896 6.090 1.00 71.81 294 ASP A O 1
ATOM 2245 N N . MET A 1 295 ? 17.837 -1.203 5.464 1.00 61.22 295 MET A N 1
ATOM 2246 C CA . MET A 1 295 ? 16.492 -1.772 5.609 1.00 61.22 295 MET A CA 1
ATOM 2247 C C . MET A 1 295 ? 15.977 -1.703 7.056 1.00 61.22 295 MET A C 1
ATOM 2249 O O . MET A 1 295 ? 14.777 -1.628 7.292 1.00 61.22 295 MET A O 1
ATOM 2253 N N . ALA A 1 296 ? 16.855 -1.668 8.063 1.00 61.78 296 ALA A N 1
ATOM 2254 C CA . ALA A 1 296 ? 16.404 -1.517 9.445 1.00 61.78 296 ALA A CA 1
ATOM 2255 C C . ALA A 1 296 ? 15.800 -0.124 9.708 1.00 61.78 296 ALA A C 1
ATOM 2257 O O . ALA A 1 296 ? 15.016 0.040 10.644 1.00 61.78 296 ALA A O 1
ATOM 2258 N N . LEU A 1 297 ? 16.148 0.885 8.897 1.00 62.03 297 LEU A N 1
ATOM 2259 C CA . LEU A 1 297 ? 15.622 2.246 9.021 1.00 62.03 297 LEU A CA 1
ATOM 2260 C C . LEU A 1 297 ? 14.248 2.413 8.355 1.00 62.03 297 LEU A C 1
ATOM 2262 O O . LEU A 1 297 ? 13.466 3.237 8.836 1.00 62.03 297 LEU A O 1
ATOM 2266 N N . THR A 1 298 ? 13.932 1.626 7.316 1.00 56.94 298 THR A N 1
ATOM 2267 C CA . THR A 1 298 ? 12.607 1.621 6.660 1.00 56.94 298 THR A CA 1
ATOM 2268 C C . THR A 1 298 ? 11.514 1.062 7.567 1.00 56.94 298 THR A C 1
ATOM 2270 O O . THR A 1 298 ? 10.376 1.513 7.492 1.00 56.94 298 THR A O 1
ATOM 2273 N N . GLU A 1 299 ? 11.859 0.142 8.471 1.00 59.31 299 GLU A N 1
ATOM 2274 C CA . GLU A 1 299 ? 10.914 -0.531 9.377 1.00 59.31 299 GLU A CA 1
ATOM 2275 C C . GLU A 1 299 ? 10.659 0.233 10.695 1.00 59.31 299 GLU A C 1
ATOM 2277 O O . GLU A 1 299 ? 9.864 -0.191 11.537 1.00 59.31 299 GLU A O 1
ATOM 2282 N N . MET A 1 300 ? 11.323 1.374 10.923 1.00 61.56 300 MET A N 1
ATOM 2283 C CA . MET A 1 300 ? 11.160 2.122 12.173 1.00 61.56 300 MET A CA 1
ATOM 2284 C C . MET A 1 300 ? 9.840 2.903 12.207 1.00 61.56 300 MET A C 1
ATOM 2286 O O . MET A 1 300 ? 9.674 3.882 11.487 1.00 61.56 300 MET A O 1
ATOM 2290 N N . ASN A 1 301 ? 8.977 2.605 13.184 1.00 55.59 301 ASN A N 1
ATOM 2291 C CA . ASN A 1 301 ? 7.734 3.359 13.442 1.00 55.59 301 ASN A CA 1
ATOM 2292 C C . ASN A 1 301 ? 7.931 4.868 13.707 1.00 55.59 301 ASN A C 1
ATOM 2294 O O . ASN A 1 301 ? 6.988 5.647 13.610 1.00 55.59 301 ASN A O 1
ATOM 2298 N N . LYS A 1 302 ? 9.134 5.299 14.110 1.00 65.69 302 LYS A N 1
ATOM 2299 C CA . LYS A 1 302 ? 9.467 6.716 14.339 1.00 65.69 302 LYS A CA 1
ATOM 2300 C C . LYS A 1 302 ? 10.810 7.048 13.690 1.00 65.69 302 LYS A C 1
ATOM 2302 O O . LYS A 1 302 ? 11.838 7.034 14.377 1.00 65.69 302 LYS A O 1
ATOM 2307 N N . PRO A 1 303 ? 10.825 7.347 12.382 1.00 67.25 303 PRO A N 1
ATOM 2308 C CA . PRO A 1 303 ? 12.060 7.637 11.676 1.00 67.25 303 PRO A CA 1
ATOM 2309 C C . PRO A 1 303 ? 12.711 8.935 12.169 1.00 67.25 303 PRO A C 1
ATOM 2311 O O . PRO A 1 303 ? 12.056 9.920 12.533 1.00 67.25 303 PRO A O 1
ATOM 2314 N N . ARG A 1 304 ? 14.047 8.966 12.141 1.00 76.12 304 ARG A N 1
ATOM 2315 C CA . ARG A 1 304 ? 14.824 10.179 12.444 1.00 76.12 304 ARG A CA 1
ATOM 2316 C C . ARG A 1 304 ? 14.501 11.285 11.431 1.00 76.12 304 ARG A C 1
ATOM 2318 O O . ARG A 1 304 ? 14.170 11.016 10.282 1.00 76.12 304 ARG A O 1
ATOM 2325 N N . ARG A 1 305 ? 14.659 12.557 11.824 1.00 75.56 305 ARG A N 1
ATOM 2326 C CA . ARG A 1 305 ? 14.348 13.716 10.957 1.00 75.56 305 ARG A CA 1
ATOM 2327 C C . ARG A 1 305 ? 15.041 13.664 9.589 1.00 75.56 305 ARG A C 1
ATOM 2329 O O . ARG A 1 305 ? 14.397 13.971 8.597 1.00 75.56 305 ARG A O 1
ATOM 2336 N N . ALA A 1 306 ? 16.323 13.296 9.544 1.00 74.06 306 ALA A N 1
ATOM 2337 C CA . ALA A 1 306 ? 17.071 13.204 8.288 1.00 74.06 306 ALA A CA 1
ATOM 2338 C C . ALA A 1 306 ? 16.446 12.183 7.321 1.00 74.06 306 ALA A C 1
ATOM 2340 O O . ALA A 1 306 ? 16.275 12.485 6.148 1.00 74.06 306 ALA A O 1
ATOM 2341 N N . TYR A 1 307 ? 16.015 11.035 7.847 1.00 78.94 307 TYR A N 1
ATOM 2342 C CA . TYR A 1 307 ? 15.351 9.986 7.078 1.00 78.94 307 TYR A CA 1
ATOM 2343 C C . TYR A 1 307 ? 13.981 10.426 6.551 1.00 78.94 307 TYR A C 1
ATOM 2345 O O . TYR A 1 307 ? 13.650 10.168 5.403 1.00 78.94 307 TYR A O 1
ATOM 2353 N N . ARG A 1 308 ? 13.207 11.172 7.353 1.00 81.12 308 ARG A N 1
ATOM 2354 C CA . ARG A 1 308 ? 11.929 11.747 6.894 1.00 81.12 308 ARG A CA 1
ATOM 2355 C C . ARG A 1 308 ? 12.105 12.690 5.703 1.00 81.12 308 ARG A C 1
ATOM 2357 O O . ARG A 1 308 ? 11.297 12.661 4.789 1.00 81.12 308 ARG A O 1
ATOM 2364 N N . LEU A 1 309 ? 13.154 13.513 5.703 1.00 84.44 309 LEU A N 1
ATOM 2365 C CA . LEU A 1 309 ? 13.437 14.409 4.576 1.00 84.44 309 LEU A CA 1
ATOM 2366 C C . LEU A 1 309 ? 13.880 13.647 3.324 1.00 84.44 309 LEU A C 1
ATOM 2368 O O . LEU A 1 309 ? 13.519 14.044 2.223 1.00 84.44 309 LEU A O 1
ATOM 2372 N N . ASP A 1 310 ? 14.667 12.587 3.495 1.00 86.38 310 ASP A N 1
ATOM 2373 C CA . ASP A 1 310 ? 15.103 11.729 2.392 1.00 86.38 310 ASP A CA 1
ATOM 2374 C C . ASP A 1 310 ? 13.904 11.020 1.751 1.00 86.38 310 ASP A C 1
ATOM 2376 O O . ASP A 1 310 ? 13.689 11.115 0.548 1.00 86.38 310 ASP A O 1
ATOM 2380 N N . ARG A 1 311 ? 13.034 10.448 2.584 1.00 88.69 311 ARG A N 1
ATOM 2381 C CA . ARG A 1 311 ? 11.775 9.826 2.175 1.00 88.69 311 ARG A CA 1
ATOM 2382 C C . ARG A 1 311 ? 10.866 10.760 1.382 1.00 88.69 311 ARG A C 1
ATOM 2384 O O . ARG A 1 311 ? 10.346 10.342 0.361 1.00 88.69 311 ARG A O 1
ATOM 2391 N N . LEU A 1 312 ? 10.699 12.017 1.805 1.00 90.06 312 LEU A N 1
ATOM 2392 C CA . LEU A 1 312 ? 9.884 12.988 1.060 1.00 90.06 312 LEU A CA 1
ATOM 2393 C C . LEU A 1 312 ? 10.414 13.212 -0.364 1.00 90.06 312 LEU A C 1
ATOM 2395 O O . LEU A 1 312 ? 9.628 13.285 -1.301 1.00 90.06 312 LEU A O 1
ATOM 2399 N N . LYS A 1 313 ? 11.741 13.263 -0.539 1.00 92.62 313 LYS A N 1
ATOM 2400 C CA . LYS A 1 313 ? 12.353 13.364 -1.875 1.00 92.62 313 LYS A CA 1
ATOM 2401 C C . LYS A 1 313 ? 12.133 12.105 -2.705 1.00 92.62 313 LYS A C 1
ATOM 2403 O O . LYS A 1 313 ? 11.989 12.197 -3.918 1.00 92.62 313 LYS A O 1
ATOM 2408 N N . ILE A 1 314 ? 12.143 10.939 -2.063 1.00 94.25 314 ILE A N 1
ATOM 2409 C CA . ILE A 1 314 ? 11.896 9.664 -2.734 1.00 94.25 314 ILE A CA 1
ATOM 2410 C C . ILE A 1 314 ? 10.437 9.546 -3.174 1.00 94.25 314 ILE A C 1
ATOM 2412 O O . ILE A 1 314 ? 10.208 9.159 -4.312 1.00 94.25 314 ILE A O 1
ATOM 2416 N N . ILE A 1 315 ? 9.477 9.929 -2.327 1.00 93.50 315 ILE A N 1
ATOM 2417 C CA . ILE A 1 315 ? 8.051 9.978 -2.689 1.00 93.50 315 ILE A CA 1
ATOM 2418 C C . ILE A 1 315 ? 7.869 10.853 -3.936 1.00 93.50 315 ILE A C 1
ATOM 2420 O O . ILE A 1 315 ? 7.343 10.388 -4.942 1.00 93.50 315 ILE A O 1
ATOM 2424 N N . GLU A 1 316 ? 8.407 12.076 -3.917 1.00 95.19 316 GLU A N 1
ATOM 2425 C CA . GLU A 1 316 ? 8.350 12.987 -5.067 1.00 95.19 316 GLU A CA 1
ATOM 2426 C C . GLU A 1 316 ? 9.017 12.384 -6.319 1.00 95.19 316 GLU A C 1
ATOM 2428 O O . GLU A 1 316 ? 8.504 12.514 -7.432 1.00 95.19 316 GLU A O 1
ATOM 2433 N N . ALA A 1 317 ? 10.154 11.699 -6.167 1.00 96.44 317 ALA A N 1
ATOM 2434 C CA . ALA A 1 317 ? 10.839 11.052 -7.283 1.00 96.44 317 ALA A CA 1
ATOM 2435 C C . ALA A 1 317 ? 10.040 9.883 -7.879 1.00 96.44 317 ALA A C 1
ATOM 2437 O O . ALA A 1 317 ? 9.972 9.761 -9.104 1.00 96.44 317 ALA A O 1
ATOM 2438 N N . ILE A 1 318 ? 9.428 9.049 -7.035 1.00 97.19 318 ILE A N 1
ATOM 2439 C CA . ILE A 1 318 ? 8.579 7.929 -7.453 1.00 97.19 318 ILE A CA 1
ATOM 2440 C C . ILE A 1 318 ? 7.347 8.453 -8.189 1.00 97.19 318 ILE A C 1
ATOM 2442 O O . ILE A 1 318 ? 7.075 7.999 -9.298 1.00 97.19 318 ILE A O 1
ATOM 2446 N N . GLU A 1 319 ? 6.657 9.462 -7.656 1.00 96.94 319 GLU A N 1
ATOM 2447 C CA . GLU A 1 319 ? 5.501 10.070 -8.325 1.00 96.94 319 GLU A CA 1
ATOM 2448 C C . GLU A 1 319 ? 5.874 10.665 -9.692 1.00 96.94 319 GLU A C 1
ATOM 2450 O O . GLU A 1 319 ? 5.170 10.460 -10.686 1.00 96.94 319 GLU A O 1
ATOM 2455 N N . ASN A 1 320 ? 7.010 11.364 -9.770 1.00 97.50 320 ASN A N 1
ATOM 2456 C CA . ASN A 1 320 ? 7.492 11.971 -11.010 1.00 97.50 320 ASN A CA 1
ATOM 2457 C C . ASN A 1 320 ? 7.932 10.941 -12.063 1.00 97.50 320 ASN A C 1
ATOM 2459 O O . ASN A 1 320 ? 7.880 11.250 -13.252 1.00 97.50 320 ASN A O 1
ATOM 2463 N N . LEU A 1 321 ? 8.335 9.731 -11.661 1.00 97.88 321 LEU A N 1
ATOM 2464 C CA . LEU A 1 321 ? 8.614 8.615 -12.573 1.00 97.88 321 LEU A CA 1
ATOM 2465 C C . LEU A 1 321 ? 7.341 7.852 -12.965 1.00 97.88 321 LEU A C 1
ATOM 2467 O O . LEU A 1 321 ? 7.186 7.487 -14.131 1.00 97.88 321 LEU A O 1
ATOM 2471 N N . ALA A 1 322 ? 6.417 7.640 -12.027 1.00 98.06 322 ALA A N 1
ATOM 2472 C CA . ALA A 1 322 ? 5.180 6.897 -12.255 1.00 98.06 322 ALA A CA 1
ATOM 2473 C C . ALA A 1 322 ? 4.273 7.592 -13.284 1.00 98.06 322 ALA A C 1
ATOM 2475 O O . ALA A 1 322 ? 3.759 6.933 -14.187 1.00 98.06 322 ALA A O 1
ATOM 2476 N N . LYS A 1 323 ? 4.129 8.925 -13.207 1.00 97.62 323 LYS A N 1
ATOM 2477 C CA . LYS A 1 323 ? 3.296 9.729 -14.127 1.00 97.62 323 LYS A CA 1
ATOM 2478 C C . LYS A 1 323 ? 3.601 9.487 -15.615 1.00 97.62 323 LYS A C 1
ATOM 2480 O O . LYS A 1 323 ? 2.690 9.094 -16.348 1.00 97.62 323 LYS A O 1
ATOM 2485 N N . PRO A 1 324 ? 4.834 9.712 -16.111 1.00 97.81 324 PRO A N 1
ATOM 2486 C CA . PRO A 1 324 ? 5.134 9.528 -17.526 1.00 97.81 324 PRO A CA 1
ATOM 2487 C C . PRO A 1 324 ? 5.142 8.053 -17.947 1.00 97.81 324 PRO A C 1
ATOM 2489 O O . PRO A 1 324 ? 4.790 7.768 -19.090 1.00 97.81 324 PRO A O 1
ATOM 2492 N N . LEU A 1 325 ? 5.479 7.115 -17.052 1.00 97.75 325 LEU A N 1
ATOM 2493 C CA . LEU A 1 325 ? 5.368 5.679 -17.337 1.00 97.75 325 LEU A CA 1
ATOM 2494 C C . LEU A 1 325 ? 3.906 5.266 -17.547 1.00 97.75 325 LEU A C 1
ATOM 2496 O O . LEU A 1 325 ? 3.589 4.632 -18.554 1.00 97.75 325 LEU A O 1
ATOM 2500 N N . ALA A 1 326 ? 3.005 5.682 -16.656 1.00 97.94 326 ALA A N 1
ATOM 2501 C CA . ALA A 1 326 ? 1.570 5.447 -16.793 1.00 97.94 326 ALA A CA 1
ATOM 2502 C C . ALA A 1 326 ? 1.016 6.083 -18.074 1.00 97.94 326 ALA A C 1
ATOM 2504 O O . ALA A 1 326 ? 0.307 5.423 -18.829 1.00 97.94 326 ALA A O 1
ATOM 2505 N N . ALA A 1 327 ? 1.409 7.321 -18.387 1.00 97.69 327 ALA A N 1
ATOM 2506 C CA . ALA A 1 327 ? 0.986 7.992 -19.615 1.00 97.69 327 ALA A CA 1
ATOM 2507 C C . ALA A 1 327 ? 1.474 7.274 -20.888 1.00 97.69 327 ALA A C 1
ATOM 2509 O O . ALA A 1 327 ? 0.707 7.113 -21.835 1.00 97.69 327 ALA A O 1
ATOM 2510 N N . ALA A 1 328 ? 2.732 6.822 -20.918 1.00 97.50 328 ALA A N 1
ATOM 2511 C CA . ALA A 1 328 ? 3.313 6.140 -22.076 1.00 97.50 328 ALA A CA 1
ATOM 2512 C C . ALA A 1 328 ? 2.723 4.742 -22.314 1.00 97.50 328 ALA A C 1
ATOM 2514 O O . ALA A 1 328 ? 2.700 4.267 -23.448 1.00 97.50 328 ALA A O 1
ATOM 2515 N N . THR A 1 329 ? 2.256 4.089 -21.251 1.00 97.50 329 THR A N 1
ATOM 2516 C CA . THR A 1 329 ? 1.753 2.709 -21.285 1.00 97.50 329 THR A CA 1
ATOM 2517 C C . THR A 1 329 ? 0.232 2.621 -21.190 1.00 97.50 329 THR A C 1
ATOM 2519 O O . THR A 1 329 ? -0.306 1.518 -21.211 1.00 97.50 329 THR A O 1
ATOM 2522 N N . ASN A 1 330 ? -0.471 3.753 -21.065 1.00 96.56 330 ASN A N 1
ATOM 2523 C CA . ASN A 1 330 ? -1.883 3.792 -20.670 1.00 96.56 330 ASN A CA 1
ATOM 2524 C C . ASN A 1 330 ? -2.150 2.936 -19.410 1.00 96.56 330 ASN A C 1
ATOM 2526 O O . ASN A 1 330 ? -3.136 2.204 -19.330 1.00 96.56 330 ASN A O 1
ATOM 2530 N N . GLY A 1 331 ? -1.201 2.971 -18.472 1.00 96.81 331 GLY A N 1
ATOM 2531 C CA . GLY A 1 331 ? -1.188 2.151 -17.269 1.00 96.81 331 GLY A CA 1
ATOM 2532 C C . GLY A 1 331 ? -1.948 2.776 -16.101 1.00 96.81 331 GLY A C 1
ATOM 2533 O O . GLY A 1 331 ? -2.189 3.984 -16.059 1.00 96.81 331 GLY A O 1
ATOM 2534 N N . VAL A 1 332 ? -2.297 1.939 -15.127 1.00 97.69 332 VAL A N 1
ATOM 2535 C CA . VAL A 1 332 ? -2.966 2.333 -13.882 1.00 97.69 332 VAL A CA 1
ATOM 2536 C C . VAL A 1 332 ? -1.943 2.368 -12.753 1.00 97.69 332 VAL A C 1
ATOM 2538 O O . VAL A 1 332 ? -1.215 1.397 -12.547 1.00 97.69 332 VAL A O 1
ATOM 2541 N N . ILE A 1 333 ? -1.884 3.483 -12.024 1.00 97.88 333 ILE A N 1
ATOM 2542 C CA . ILE A 1 333 ? -0.972 3.652 -10.888 1.00 97.88 333 ILE A CA 1
ATOM 2543 C C . ILE A 1 333 ? -1.638 3.100 -9.629 1.00 97.88 333 ILE A C 1
ATOM 2545 O O . ILE A 1 333 ? -2.787 3.424 -9.327 1.00 97.88 333 ILE A O 1
ATOM 2549 N N . VAL A 1 334 ? -0.894 2.282 -8.896 1.00 96.88 334 VAL A N 1
ATOM 2550 C CA . VAL A 1 334 ? -1.296 1.628 -7.654 1.00 96.88 334 VAL A CA 1
ATOM 2551 C C . VAL A 1 334 ? -0.251 1.941 -6.581 1.00 96.88 334 VAL A C 1
ATOM 2553 O O . VAL A 1 334 ? 0.944 1.770 -6.819 1.00 96.88 334 VAL A O 1
ATOM 2556 N N . ASP A 1 335 ? -0.674 2.418 -5.413 1.00 94.62 335 ASP A N 1
ATOM 2557 C CA . ASP A 1 335 ? 0.234 2.720 -4.299 1.00 94.62 335 ASP A CA 1
ATOM 2558 C C . ASP A 1 335 ? 0.684 1.455 -3.533 1.00 94.62 335 ASP A C 1
ATOM 2560 O O . ASP A 1 335 ? 0.266 0.328 -3.828 1.00 94.62 335 ASP A O 1
ATOM 2564 N N . ALA A 1 336 ? 1.574 1.618 -2.549 1.00 91.75 336 ALA A N 1
ATOM 2565 C CA . ALA A 1 336 ? 2.071 0.506 -1.730 1.00 91.75 336 ALA A CA 1
ATOM 2566 C C . ALA A 1 336 ? 0.979 -0.172 -0.880 1.00 91.75 336 ALA A C 1
ATOM 2568 O O . ALA A 1 336 ? 1.147 -1.316 -0.461 1.00 91.75 336 ALA A O 1
ATOM 2569 N N . ASP A 1 337 ? -0.137 0.517 -0.631 1.00 93.12 337 ASP A N 1
ATOM 2570 C CA . ASP A 1 337 ? -1.324 -0.025 0.030 1.00 93.12 337 ASP A CA 1
ATOM 2571 C C . ASP A 1 337 ? -2.327 -0.600 -0.979 1.00 93.12 337 ASP A C 1
ATOM 2573 O O . ASP A 1 337 ? -3.481 -0.842 -0.637 1.00 93.12 337 ASP A O 1
ATOM 2577 N N . GLU A 1 338 ? -1.881 -0.845 -2.209 1.00 93.50 338 GLU A N 1
ATOM 2578 C CA . GLU A 1 338 ? -2.619 -1.362 -3.358 1.00 93.50 338 GLU A CA 1
ATOM 2579 C C . GLU A 1 338 ? -3.913 -0.619 -3.709 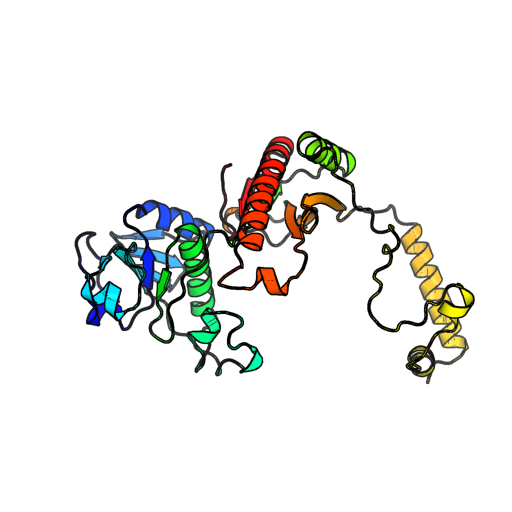1.00 93.50 338 GLU A C 1
ATOM 2581 O O . GLU A 1 338 ? -4.838 -1.203 -4.279 1.00 93.50 338 GLU A O 1
ATOM 2586 N N . PHE A 1 339 ? -3.977 0.673 -3.397 1.00 95.31 339 PHE A N 1
ATOM 2587 C CA . PHE A 1 339 ? -5.038 1.539 -3.884 1.00 95.31 339 PHE A CA 1
ATOM 2588 C C . PHE A 1 339 ? -4.653 2.137 -5.235 1.00 95.31 339 PHE A C 1
ATOM 2590 O O . PHE A 1 339 ? -3.539 2.618 -5.438 1.00 95.31 339 PHE A O 1
ATOM 2597 N N . VAL A 1 340 ? -5.597 2.135 -6.169 1.00 96.06 340 VAL A N 1
ATOM 2598 C CA . VAL A 1 340 ? -5.533 2.894 -7.412 1.00 96.06 340 VAL A CA 1
ATOM 2599 C C . VAL A 1 340 ? -5.531 4.381 -7.080 1.00 96.06 340 VAL A C 1
ATOM 2601 O O . VAL A 1 340 ? -6.427 4.891 -6.400 1.00 96.06 340 VAL A O 1
ATOM 2604 N N . VAL A 1 341 ? -4.533 5.087 -7.602 1.00 93.44 341 VAL A N 1
ATOM 2605 C CA . VAL A 1 341 ? -4.336 6.520 -7.377 1.00 93.44 341 VAL A CA 1
ATOM 2606 C C . VAL A 1 341 ? -4.224 7.273 -8.698 1.00 93.44 341 VAL A C 1
ATOM 2608 O O . VAL A 1 341 ? -3.854 6.728 -9.736 1.00 93.44 341 VAL A O 1
ATOM 2611 N N . SER A 1 342 ? -4.568 8.556 -8.661 1.00 90.00 342 SER A N 1
ATOM 2612 C CA . SER A 1 342 ? -4.352 9.501 -9.760 1.00 90.00 342 SER A CA 1
ATOM 2613 C C . SER A 1 342 ? -3.390 10.581 -9.276 1.00 90.00 342 SER A C 1
ATOM 2615 O O . SER A 1 342 ? -3.608 11.133 -8.197 1.00 90.00 342 SER A O 1
ATOM 2617 N N . LEU A 1 343 ? -2.330 10.847 -10.045 1.00 86.81 343 LEU A N 1
ATOM 2618 C CA . LEU A 1 343 ? -1.243 11.766 -9.681 1.00 86.81 343 LEU A CA 1
ATOM 2619 C C . LEU A 1 343 ? -1.204 13.032 -10.545 1.00 86.81 343 LEU A C 1
ATOM 2621 O O . LEU A 1 343 ? -1.640 12.970 -11.715 1.00 86.81 343 LEU A O 1
#

Radius of gyration: 25.82 Å; chains: 1; bounding box: 71×57×56 Å

Sequence (343 aa):
MLSPSSPQDSLDLETASPFHLLVVGDDVLPEEIDILAAQIWPQSNRAGLGLLELTSGAYLTGPWHLTPEAIVKLGLPLYLEFAYIISVPALRGKPVPQELWGRDPLWDAFREGGPEGLELEVLNGTRRMARRLAGALRFSTGPIIVPDPDSAVEMRVFSEVWLEPAACLQISQQVFPQAKLELGNAPDGDVSSGRNQRLTTAAARATHDPDGLRARAQEGVSPDERAWLHAEAEAFDEAAMSMPPVLDAYAISVDITPMSAVHVIVSGETAIPPALGHREDGLISYDLRWIAPDMALTEMNKPRRAYRLDRLKIIEAIENLAKPLAAATNGVIVDADEFVVSL

Foldseek 3Di:
DDDADDQAAADEQVNPQQFKKWWFAPPDDPVLVVQLLCLLAVPWDDPDHQWIRSDVQKIWGDQHFYDPNNCVVLVHDPRTTTIITIGHDFDWAAADDPVCPPQDQQSQFRRRTHGDDPRVSSVLSSVLVQLCRQIKIGGSGGHIDRAPVLLQQKKKWWFQDDDDQVRLQVLLCVLAVQKDWDDVPPPPDDPPDDDDPPQVDPVSVVPDDPPCPVVVVCVPQDPVNVVVVVVVVVVVVVVVVPDDDDCAKIWMWGDQDPFKIWIFIWHFDQPARPNVPHDPRGTIMGITDMDGNDPVQSSDSDHDPVVVVVSVSSSVSNVSSNVSVCVVRVTFMAISSRDTDDD

Organism: NCBI:txid2052

Secondary structure (DSSP, 8-state):
-PPPPPTT-EE-HHHHTTSEEEEE-TT--HHHHHHHHHHH-TT-EEEETTEEEEETTEEEEEEEEEPHHHHHHTT--TT--EEEEEE----B-SPPPGGGTTT-HHHHHTTTS-B-HHHHHHHHHHHHHHHHTT-EEE-SSS--B---GGG---EEEEESPPPPHHHHHHHHHHH-TT-EEE-TTS-------S------SHHHHHH--TT-HHHHHHTT--HHHHHHHHHHHHHHHHHHHHSPPP--EEEEEEEEETTEEEEEEEEEE-S--GGG---TT-EEEEEEEEE-S-HHHHT-SS--HHHHHHHHHHHHHHHHHHHHHHHHHTPEEEETT--EE--

pLDDT: mean 87.63, std 13.74, range [37.34, 98.31]